Protein AF-A0A9D4NB52-F1 (afdb_monomer_lite)

InterPro domains:
  IPR001315 CARD domain [PF00619] (63-145)
  IPR011029 Death-like domain superfamily [G3DSA:1.10.533.10] (58-151)
  IPR011029 Death-like domain superfamily [SSF47986] (59-155)

pLDDT: mean 73.91, std 22.2, range [33.94, 92.69]

Organism: Dreissena polymorpha (NCBI:txid45954)

Sequence (186 aa):
MMSSVEDLDGLPEETRVETRVETRVETREETREETREETSERPTEEATDVSTEDKLTDEVCRRALTRAHQKVIADMKPEVVLDGFKVAGFLSDEDHYDLKELLTDAIQNRILVSKVSQSDKTVYLEFKKCLKDSQQDDLVKDLEEKERELIVEIEEYRQIEMEHQCLMDEEMRRARELGNLLPGYP

Radius of gyration: 30.1 Å; chains: 1; bounding box: 86×47×97 Å

Foldseek 3Di:
DDDDDDDDDDDDPPPPPDPPPPPPPPPPPVVPPVVPPPPPPDPPPDDPPPPLLVLDFLVLLLVLLVVCVVVQLVPPDLPQLLVLCVVVVNDDPVRSVVLVPDPDSSVSSNVLSVSLSVDGSVSSVSSLVSCVVVVVVVSNVSSVVSSVVVSVVVVVVVVVVVVVVVVVVVVVVVVVVVVVVDPDDD

Structure (mmCIF, N/CA/C/O backbone):
data_AF-A0A9D4NB52-F1
#
_entry.id   AF-A0A9D4NB52-F1
#
loop_
_atom_site.group_PDB
_atom_site.id
_atom_site.type_symbol
_atom_site.label_atom_id
_atom_site.label_alt_id
_atom_site.label_comp_id
_atom_site.label_asym_id
_atom_site.label_entity_id
_atom_site.label_seq_id
_atom_site.pdbx_PDB_ins_code
_atom_site.Cartn_x
_atom_site.Cartn_y
_atom_site.Cartn_z
_atom_site.occupancy
_atom_site.B_iso_or_equiv
_atom_site.auth_seq_id
_atom_site.auth_comp_id
_atom_site.auth_asym_id
_atom_site.auth_atom_id
_atom_site.pdbx_PDB_model_num
ATOM 1 N N . MET A 1 1 ? 65.973 8.946 50.428 1.00 35.19 1 MET A N 1
ATOM 2 C CA . MET A 1 1 ? 66.761 10.182 50.263 1.00 35.19 1 MET A CA 1
ATOM 3 C C . MET A 1 1 ? 66.243 10.880 49.020 1.00 35.19 1 MET A C 1
ATOM 5 O O . MET A 1 1 ? 66.312 10.229 47.991 1.00 35.19 1 MET A O 1
ATOM 9 N N . MET A 1 2 ? 65.790 12.139 49.168 1.00 34.03 2 MET A N 1
ATOM 10 C CA . MET A 1 2 ? 65.720 13.208 48.139 1.00 34.03 2 MET A CA 1
ATOM 11 C C . MET A 1 2 ? 64.730 12.956 46.976 1.00 34.03 2 MET A C 1
ATOM 13 O O . MET A 1 2 ? 64.720 11.861 46.440 1.00 34.03 2 MET A O 1
ATOM 17 N N . SER A 1 3 ? 63.887 13.842 46.440 1.00 38.28 3 SER A N 1
ATOM 18 C CA . SER A 1 3 ? 63.384 15.219 46.643 1.00 38.28 3 SER A CA 1
ATOM 19 C C . SER A 1 3 ? 62.208 15.313 45.632 1.00 38.28 3 SER A C 1
ATOM 21 O O . SER A 1 3 ? 62.341 14.773 44.540 1.00 38.28 3 SER A O 1
ATOM 23 N N . SER A 1 4 ? 60.970 15.645 46.007 1.00 38.94 4 SER A N 1
ATOM 24 C CA . SER A 1 4 ? 60.335 16.980 46.039 1.00 38.94 4 SER A CA 1
ATOM 25 C C . SER A 1 4 ? 60.218 17.721 44.689 1.00 38.94 4 SER A C 1
ATOM 27 O O . SER A 1 4 ? 61.221 17.858 43.996 1.00 38.94 4 SER A O 1
ATOM 29 N N . VAL A 1 5 ? 59.031 18.331 44.492 1.00 40.06 5 VAL A N 1
ATOM 30 C CA . VAL A 1 5 ? 58.732 19.596 43.764 1.00 40.06 5 VAL A CA 1
ATOM 31 C C . VAL A 1 5 ? 58.264 19.448 42.299 1.00 40.06 5 VAL A C 1
ATOM 33 O O . VAL A 1 5 ? 59.029 18.992 41.460 1.00 40.06 5 VAL A O 1
ATOM 36 N N . GLU A 1 6 ? 56.941 19.536 42.059 1.00 41.59 6 GLU A N 1
ATOM 37 C CA . GLU A 1 6 ? 56.149 20.698 41.535 1.00 41.59 6 GLU A CA 1
ATOM 38 C C . GLU A 1 6 ? 56.317 20.861 40.008 1.00 41.59 6 GLU A C 1
ATOM 40 O O . GLU A 1 6 ? 57.429 20.975 39.510 1.00 41.59 6 GLU A O 1
ATOM 45 N N . ASP A 1 7 ? 55.274 20.554 39.231 1.00 40.62 7 ASP A N 1
ATOM 46 C CA . ASP A 1 7 ? 54.267 21.481 38.664 1.00 40.62 7 ASP A CA 1
ATOM 47 C C . ASP A 1 7 ? 54.747 22.221 37.404 1.00 40.62 7 ASP A C 1
ATOM 49 O O . ASP A 1 7 ? 55.904 22.616 37.308 1.00 40.62 7 ASP A O 1
ATOM 53 N N . LEU A 1 8 ? 53.786 22.461 36.496 1.00 40.12 8 LEU A N 1
ATOM 54 C CA . LEU A 1 8 ? 53.835 23.228 35.234 1.00 40.12 8 LEU A CA 1
ATOM 55 C C . LEU A 1 8 ? 54.098 22.395 33.966 1.00 40.12 8 LEU A C 1
ATOM 57 O O . LEU A 1 8 ? 55.233 22.147 33.581 1.00 40.12 8 LEU A O 1
ATOM 61 N N . ASP A 1 9 ? 53.033 21.977 33.276 1.00 38.75 9 ASP A N 1
ATOM 62 C CA . ASP A 1 9 ? 52.424 22.819 32.231 1.00 38.75 9 ASP A CA 1
ATOM 63 C C . ASP A 1 9 ? 51.234 22.107 31.549 1.00 38.75 9 ASP A C 1
ATOM 65 O O . ASP A 1 9 ? 51.349 20.975 31.090 1.00 38.75 9 ASP A O 1
ATOM 69 N N . GLY A 1 10 ? 50.100 22.811 31.452 1.00 33.94 10 GLY A N 1
ATOM 70 C CA . GLY A 1 10 ? 49.124 22.663 30.361 1.00 33.94 10 GLY A CA 1
ATOM 71 C C . GLY A 1 10 ? 48.150 21.472 30.364 1.00 33.94 10 GLY A C 1
ATOM 72 O O . GLY A 1 10 ? 48.396 20.443 29.746 1.00 33.94 10 GLY A O 1
ATOM 73 N N . LEU A 1 11 ? 46.943 21.675 30.901 1.00 38.34 11 LEU A N 1
ATOM 74 C CA . LEU A 1 11 ? 45.716 21.131 30.280 1.00 38.34 11 LEU A CA 1
ATOM 75 C C . LEU A 1 11 ? 45.479 21.855 28.927 1.00 38.34 11 LEU A C 1
ATOM 77 O O . LEU A 1 11 ? 45.940 22.996 28.827 1.00 38.34 11 LEU A O 1
ATOM 81 N N . PRO A 1 12 ? 44.674 21.367 27.950 1.00 44.25 12 PRO A N 1
ATOM 82 C CA . PRO A 1 12 ? 44.081 20.039 27.717 1.00 44.25 12 PRO A CA 1
ATOM 83 C C . PRO A 1 12 ? 44.297 19.534 26.256 1.00 44.25 12 PRO A C 1
ATOM 85 O O . PRO A 1 12 ? 43.948 20.227 25.307 1.00 44.25 12 PRO A O 1
ATOM 88 N N . GLU A 1 13 ? 44.769 18.305 26.012 1.00 42.69 13 GLU A N 1
ATOM 89 C CA . GLU A 1 13 ? 44.734 17.715 24.648 1.00 42.69 13 GLU A CA 1
ATOM 90 C C . GLU A 1 13 ? 43.499 16.816 24.445 1.00 42.69 13 GLU A C 1
ATOM 92 O O . GLU A 1 13 ? 43.584 15.638 24.094 1.00 42.69 13 GLU A O 1
ATOM 97 N N . GLU A 1 14 ? 42.313 17.401 24.632 1.00 46.62 14 GLU A N 1
ATOM 98 C CA . GLU A 1 14 ? 41.104 16.981 23.913 1.00 46.62 14 GLU A CA 1
ATOM 99 C C . GLU A 1 14 ? 41.205 17.462 22.457 1.00 46.62 14 GLU A C 1
ATOM 101 O O . GLU A 1 14 ? 40.551 18.416 22.076 1.00 46.62 14 GLU A O 1
ATOM 106 N N . THR A 1 15 ? 42.068 16.868 21.633 1.00 44.53 15 THR A N 1
ATOM 107 C CA . THR A 1 15 ? 42.106 17.149 20.173 1.00 44.53 15 THR A CA 1
ATOM 108 C C . THR A 1 15 ? 42.783 16.018 19.391 1.00 44.53 15 THR A C 1
ATOM 110 O O . THR A 1 15 ? 43.373 16.208 18.331 1.00 44.53 15 THR A O 1
ATOM 113 N N . ARG A 1 16 ? 42.700 14.774 19.883 1.00 43.97 16 ARG A N 1
ATOM 114 C CA . ARG A 1 16 ? 43.273 13.604 19.185 1.00 43.97 16 ARG A CA 1
ATOM 115 C C . ARG A 1 16 ? 42.265 12.782 18.382 1.00 43.97 16 ARG A C 1
ATOM 117 O O . ARG A 1 16 ? 42.548 11.638 18.030 1.00 43.97 16 ARG A O 1
ATOM 124 N N . VAL A 1 17 ? 41.115 13.375 18.060 1.00 43.50 17 VAL A N 1
ATOM 125 C CA . VAL A 1 17 ? 40.082 12.788 17.189 1.00 43.50 17 VAL A CA 1
ATOM 126 C C . VAL A 1 17 ? 39.588 13.808 16.152 1.00 43.50 17 VAL A C 1
ATOM 128 O O . VAL A 1 17 ? 38.434 13.770 15.769 1.00 43.50 17 VAL A O 1
ATOM 131 N N . GLU A 1 18 ? 40.425 14.733 15.675 1.00 40.44 18 GLU A N 1
ATOM 132 C CA . GLU A 1 18 ? 39.976 15.691 14.637 1.00 40.44 18 GLU A CA 1
ATOM 133 C C . GLU A 1 18 ? 40.816 15.702 13.355 1.00 40.44 18 GLU A C 1
ATOM 135 O O . GLU A 1 18 ? 40.359 16.184 12.333 1.00 40.44 18 GLU A O 1
ATOM 140 N N . THR A 1 19 ? 41.973 15.040 13.297 1.00 40.41 19 THR A N 1
ATOM 141 C CA . THR A 1 19 ? 42.860 15.132 12.114 1.00 40.41 19 THR A CA 1
ATOM 142 C C . THR A 1 19 ? 42.888 13.894 11.215 1.00 40.41 19 THR A C 1
ATOM 144 O O . THR A 1 19 ? 43.788 13.738 10.390 1.00 40.41 19 THR A O 1
ATOM 147 N N . ARG A 1 20 ? 41.905 12.987 11.327 1.00 40.66 20 ARG A N 1
ATOM 148 C CA . ARG A 1 20 ? 41.811 11.805 10.437 1.00 40.66 20 ARG A CA 1
ATOM 149 C C . ARG A 1 20 ? 40.483 11.645 9.699 1.00 40.66 20 ARG A C 1
ATOM 151 O O . ARG A 1 20 ? 40.319 10.663 8.978 1.00 40.66 20 ARG A O 1
ATOM 158 N N . VAL A 1 21 ? 39.566 12.599 9.850 1.00 44.03 21 VAL A N 1
ATOM 159 C CA . VAL A 1 21 ? 38.261 12.586 9.168 1.00 44.03 21 VAL A CA 1
ATOM 160 C C . VAL A 1 21 ? 38.181 13.637 8.051 1.00 44.03 21 VAL A C 1
ATOM 162 O O . VAL A 1 21 ? 37.388 13.473 7.133 1.00 44.03 21 VAL A O 1
ATOM 165 N N . GLU A 1 22 ? 39.064 14.638 8.029 1.00 39.62 22 GLU A N 1
ATOM 166 C CA . GLU A 1 22 ? 38.916 15.777 7.107 1.00 39.62 22 GLU A CA 1
ATOM 167 C C . GLU A 1 22 ? 39.441 15.555 5.679 1.00 39.62 22 GLU A C 1
ATOM 169 O O . GLU A 1 22 ? 39.049 16.268 4.771 1.00 39.62 22 GLU A O 1
ATOM 174 N N . THR A 1 23 ? 40.244 14.525 5.394 1.00 40.56 23 THR A N 1
ATOM 175 C CA . THR A 1 23 ? 40.815 14.334 4.036 1.00 40.56 23 THR A CA 1
ATOM 176 C C . THR A 1 23 ? 40.098 13.300 3.166 1.00 40.56 23 THR A C 1
ATOM 178 O O . THR A 1 23 ? 40.585 12.952 2.092 1.00 40.56 23 THR A O 1
ATOM 181 N N . ARG A 1 24 ? 38.935 12.785 3.591 1.00 41.59 24 ARG A N 1
ATOM 182 C CA . ARG A 1 24 ? 38.167 11.794 2.805 1.00 41.59 24 ARG A CA 1
ATOM 183 C C . ARG A 1 24 ? 36.758 12.237 2.414 1.00 41.59 24 ARG A C 1
ATOM 185 O O . ARG A 1 24 ? 36.048 11.455 1.785 1.00 41.59 24 ARG A O 1
ATOM 192 N N . VAL A 1 25 ? 36.375 13.463 2.762 1.00 45.56 25 VAL A N 1
ATOM 193 C CA . VAL A 1 25 ? 35.061 14.035 2.428 1.00 45.56 25 VAL A CA 1
ATOM 194 C C . VAL A 1 25 ? 35.156 15.005 1.240 1.00 45.56 25 VAL A C 1
ATOM 196 O O . VAL A 1 25 ? 34.269 15.008 0.398 1.00 45.56 25 VAL A O 1
ATOM 199 N N . GLU A 1 26 ? 36.285 15.690 1.046 1.00 40.75 26 GLU A N 1
ATOM 200 C CA . GLU A 1 26 ? 36.391 16.784 0.059 1.00 40.75 26 GLU A CA 1
ATOM 201 C C . GLU A 1 26 ? 36.621 16.376 -1.411 1.00 40.75 26 GLU A C 1
ATOM 203 O O . GLU A 1 26 ? 36.780 17.233 -2.266 1.00 40.75 26 GLU A O 1
ATOM 208 N N . THR A 1 27 ? 36.627 15.089 -1.768 1.00 39.00 27 THR A N 1
ATOM 209 C CA . THR A 1 27 ? 36.790 14.663 -3.186 1.00 39.00 27 THR A CA 1
ATOM 210 C C . THR A 1 27 ? 35.620 13.856 -3.738 1.00 39.00 27 THR A C 1
ATOM 212 O O . THR A 1 27 ? 35.704 13.324 -4.844 1.00 39.00 27 THR A O 1
ATOM 215 N N . ARG A 1 28 ? 34.507 13.761 -2.999 1.00 41.84 28 ARG A N 1
ATOM 216 C CA . ARG A 1 28 ? 33.293 13.070 -3.473 1.00 41.84 28 ARG A CA 1
ATOM 217 C C . ARG A 1 28 ? 32.040 13.947 -3.517 1.00 41.84 28 ARG A C 1
ATOM 219 O O . ARG A 1 28 ? 30.984 13.434 -3.880 1.00 41.84 28 ARG A O 1
ATOM 226 N N . GLU A 1 29 ? 32.152 15.233 -3.192 1.00 42.88 29 GLU A N 1
ATOM 227 C CA . GLU A 1 29 ? 31.058 16.200 -3.364 1.00 42.88 29 GLU A CA 1
ATOM 228 C C . GLU A 1 29 ? 31.142 16.954 -4.703 1.00 42.88 29 GLU A C 1
ATOM 230 O O . GLU A 1 29 ? 30.114 17.136 -5.347 1.00 42.88 29 GLU A O 1
ATOM 235 N N . GLU A 1 30 ? 32.336 17.236 -5.237 1.00 38.81 30 GLU A N 1
ATOM 236 C CA . GLU A 1 30 ? 32.469 18.043 -6.469 1.00 38.81 30 GLU A CA 1
ATOM 237 C C . GLU A 1 30 ? 32.079 17.333 -7.782 1.00 38.81 30 GLU A C 1
ATOM 239 O O . GLU A 1 30 ? 32.032 17.961 -8.831 1.00 38.81 30 GLU A O 1
ATOM 244 N N . THR A 1 31 ? 31.751 16.036 -7.772 1.00 40.72 31 THR A N 1
ATOM 245 C CA . THR A 1 31 ? 31.271 15.322 -8.983 1.00 40.72 31 THR A CA 1
ATOM 246 C C . THR A 1 31 ? 29.782 14.992 -8.964 1.00 40.72 31 THR A C 1
ATOM 248 O O . THR A 1 31 ? 29.301 14.316 -9.873 1.00 40.72 31 THR A O 1
ATOM 251 N N . ARG A 1 32 ? 29.030 15.446 -7.951 1.00 43.19 32 ARG A N 1
ATOM 252 C CA . ARG A 1 32 ? 27.580 15.192 -7.863 1.00 43.19 32 ARG A CA 1
ATOM 253 C C . ARG A 1 32 ? 26.710 16.446 -7.981 1.00 43.19 32 ARG A C 1
ATOM 255 O O . ARG A 1 32 ? 25.497 16.302 -8.111 1.00 43.19 32 ARG A O 1
ATOM 262 N N . GLU A 1 33 ? 27.298 17.642 -7.991 1.00 41.75 33 GLU A N 1
ATOM 263 C CA . GLU A 1 33 ? 26.550 18.890 -8.209 1.00 41.75 33 GLU A CA 1
ATOM 264 C C . GLU A 1 33 ? 26.474 19.312 -9.688 1.00 41.75 33 GLU A C 1
ATOM 266 O O . GLU A 1 33 ? 25.419 19.770 -10.120 1.00 41.75 33 GLU A O 1
ATOM 271 N N . GLU A 1 34 ? 27.476 19.026 -10.528 1.00 37.59 34 GLU A N 1
ATOM 272 C CA . GLU A 1 34 ? 27.489 19.472 -11.941 1.00 37.59 34 GLU A CA 1
ATOM 273 C C . GLU A 1 34 ? 26.644 18.633 -12.927 1.00 37.59 34 GLU A C 1
ATOM 275 O O . GLU A 1 34 ? 26.748 18.786 -14.140 1.00 37.59 34 GLU A O 1
ATOM 280 N N . THR A 1 35 ? 25.766 17.749 -12.450 1.00 40.03 35 THR A N 1
ATOM 281 C CA . THR A 1 35 ? 24.733 17.111 -13.306 1.00 40.03 35 THR A CA 1
ATOM 282 C C . THR A 1 35 ? 23.309 17.376 -12.833 1.00 40.03 35 THR A C 1
ATOM 284 O O . THR A 1 35 ? 22.365 16.818 -13.388 1.00 40.03 35 THR A O 1
ATOM 287 N N . ARG A 1 36 ? 23.126 18.244 -11.827 1.00 42.25 36 ARG A N 1
ATOM 288 C CA . ARG A 1 36 ? 21.802 18.564 -11.273 1.00 42.25 36 ARG A CA 1
ATOM 289 C C . ARG A 1 36 ? 21.259 19.936 -11.693 1.00 42.25 36 ARG A C 1
ATOM 291 O O . ARG A 1 36 ? 20.122 20.250 -11.352 1.00 42.25 36 ARG A O 1
ATOM 298 N N . GLU A 1 37 ? 22.013 20.726 -12.459 1.00 40.62 37 GLU A N 1
ATOM 299 C CA . GLU A 1 37 ? 21.594 22.083 -12.856 1.00 40.62 37 GLU A CA 1
ATOM 300 C C . GLU A 1 37 ? 20.969 22.219 -14.260 1.00 40.62 37 GLU A C 1
ATOM 302 O O . GLU A 1 37 ? 20.352 23.244 -14.530 1.00 40.62 37 GLU A O 1
ATOM 307 N N . GLU A 1 38 ? 20.972 21.193 -15.121 1.00 38.97 38 GLU A N 1
ATOM 308 C CA . GLU A 1 38 ? 20.278 21.245 -16.426 1.00 38.97 38 GLU A CA 1
ATOM 309 C C . GLU A 1 38 ? 19.201 20.164 -16.562 1.00 38.97 38 GLU A C 1
ATOM 311 O O . GLU A 1 38 ? 19.320 19.201 -17.309 1.00 38.97 38 GLU A O 1
ATOM 316 N N . THR A 1 39 ? 18.132 20.309 -15.784 1.00 37.09 39 THR A N 1
ATOM 317 C CA . THR A 1 39 ? 16.739 19.964 -16.162 1.00 37.09 39 THR A CA 1
ATOM 318 C C . THR A 1 39 ? 15.787 20.520 -15.098 1.00 37.09 39 THR A C 1
ATOM 320 O O . THR A 1 39 ? 14.841 19.888 -14.643 1.00 37.09 39 THR A O 1
ATOM 323 N N . SER A 1 40 ? 16.047 21.761 -14.679 1.00 38.72 40 SER A N 1
ATOM 324 C CA . SER A 1 40 ? 15.074 22.583 -13.963 1.00 38.72 40 SER A CA 1
ATOM 325 C C . SER A 1 40 ? 14.211 23.325 -14.985 1.00 38.72 40 SER A C 1
ATOM 327 O O . SER A 1 40 ? 14.223 24.548 -15.077 1.00 38.72 40 SER A O 1
ATOM 329 N N . GLU A 1 41 ? 13.457 22.571 -15.781 1.00 37.19 41 GLU A N 1
ATOM 330 C CA . GLU A 1 41 ? 12.224 23.080 -16.370 1.00 37.19 41 GLU A CA 1
ATOM 331 C C . GLU A 1 41 ? 11.083 22.408 -15.617 1.00 37.19 41 GLU A C 1
ATOM 333 O O . GLU A 1 41 ? 10.674 21.283 -15.892 1.00 37.19 41 GLU A O 1
ATOM 338 N N . ARG A 1 42 ? 10.615 23.112 -14.584 1.00 36.47 42 ARG A N 1
ATOM 339 C CA . ARG A 1 42 ? 9.330 22.845 -13.941 1.00 36.47 42 ARG A CA 1
ATOM 340 C C . ARG A 1 42 ? 8.259 22.687 -15.029 1.00 36.47 42 ARG A C 1
ATOM 342 O O . ARG A 1 42 ? 8.029 23.659 -15.751 1.00 36.47 42 ARG A O 1
ATOM 349 N N . PRO A 1 43 ? 7.503 21.580 -15.085 1.00 37.59 43 PRO A N 1
ATOM 350 C CA . PRO A 1 43 ? 6.129 21.707 -15.506 1.00 37.59 43 PRO A CA 1
ATOM 351 C C . PRO A 1 43 ? 5.417 22.446 -14.374 1.00 37.59 43 PRO A C 1
ATOM 353 O O . PRO A 1 43 ? 5.326 21.978 -13.239 1.00 37.59 43 PRO A O 1
ATOM 356 N N . THR A 1 44 ? 5.016 23.671 -14.690 1.00 34.50 44 THR A N 1
ATOM 357 C CA . THR A 1 44 ? 4.041 24.466 -13.957 1.00 34.50 44 THR A CA 1
ATOM 358 C C . THR A 1 44 ? 2.916 23.575 -13.439 1.00 34.50 44 THR A C 1
ATOM 360 O O . THR A 1 44 ? 2.440 22.692 -14.150 1.00 34.50 44 THR A O 1
ATOM 363 N N . GLU A 1 45 ? 2.501 23.841 -12.203 1.00 43.62 45 GLU A N 1
ATOM 364 C CA . GLU A 1 45 ? 1.239 23.405 -11.617 1.00 43.62 45 GLU A CA 1
ATOM 365 C C . GLU A 1 45 ? 0.074 23.723 -12.571 1.00 43.62 45 GLU A C 1
ATOM 367 O O . GLU A 1 45 ? -0.566 24.767 -12.484 1.00 43.62 45 GLU A O 1
ATOM 372 N N . GLU A 1 46 ? -0.217 22.816 -13.494 1.00 34.84 46 GLU A N 1
ATOM 373 C CA . GLU A 1 46 ? -1.559 22.625 -14.012 1.00 34.84 46 GLU A CA 1
ATOM 374 C C . GLU A 1 46 ? -2.071 21.332 -13.398 1.00 34.84 46 GLU A C 1
ATOM 376 O O . GLU A 1 46 ? -1.612 20.229 -13.691 1.00 34.84 46 GLU A O 1
ATOM 381 N N . ALA A 1 47 ? -3.005 21.512 -12.472 1.00 39.88 47 ALA A N 1
ATOM 382 C CA . ALA A 1 47 ? -3.818 20.471 -11.892 1.00 39.88 47 ALA A CA 1
ATOM 383 C C . ALA A 1 47 ? -4.538 19.687 -12.999 1.00 39.88 47 ALA A C 1
ATOM 385 O O . ALA A 1 47 ? -5.674 19.978 -13.362 1.00 39.88 47 ALA A O 1
ATOM 386 N N . THR A 1 48 ? -3.898 18.640 -13.498 1.00 34.53 48 THR A N 1
ATOM 387 C CA . THR A 1 48 ? -4.610 17.403 -13.773 1.00 34.53 48 THR A CA 1
ATOM 388 C C . THR A 1 48 ? -4.381 16.519 -12.567 1.00 34.53 48 THR A C 1
ATOM 390 O O . THR A 1 48 ? -3.352 15.856 -12.449 1.00 34.53 48 THR A O 1
ATOM 393 N N . ASP A 1 49 ? -5.351 16.566 -11.661 1.00 41.84 49 ASP A N 1
ATOM 394 C CA . ASP A 1 49 ? -5.661 15.536 -10.677 1.00 41.84 49 ASP A CA 1
ATOM 395 C C . ASP A 1 49 ? -5.963 14.230 -11.440 1.00 41.84 49 ASP A C 1
ATOM 397 O O . ASP A 1 49 ? -7.101 13.783 -11.566 1.00 41.84 49 ASP A O 1
ATOM 401 N N . VAL A 1 50 ? -4.940 13.675 -12.099 1.00 42.81 50 VAL A N 1
ATOM 402 C CA . VAL A 1 50 ? -4.957 12.298 -12.572 1.00 42.81 50 VAL A CA 1
ATOM 403 C C . VAL A 1 50 ? -4.818 11.516 -11.289 1.00 42.81 50 VAL A C 1
ATOM 405 O O . VAL A 1 50 ? -3.704 11.375 -10.782 1.00 42.81 50 VAL A O 1
ATOM 408 N N . SER A 1 51 ? -5.969 11.147 -10.725 1.00 54.41 51 SER A N 1
ATOM 409 C CA . SER A 1 51 ? -6.090 10.454 -9.452 1.00 54.41 51 SER A CA 1
ATOM 410 C C . SER A 1 51 ? -4.924 9.485 -9.304 1.00 54.41 51 SER A C 1
ATOM 412 O O . SER A 1 51 ? -4.766 8.562 -10.106 1.00 54.41 51 SER A O 1
ATOM 414 N N . THR A 1 52 ? -4.054 9.699 -8.312 1.00 60.28 52 THR A N 1
ATOM 415 C CA . THR A 1 52 ? -2.953 8.765 -8.036 1.00 60.28 52 THR A CA 1
ATOM 416 C C . THR A 1 52 ? -3.491 7.350 -7.831 1.00 60.28 52 THR A C 1
ATOM 418 O O . THR A 1 52 ? -2.782 6.380 -8.094 1.00 60.28 52 THR A O 1
ATOM 421 N N . GLU A 1 53 ? -4.770 7.228 -7.455 1.00 61.81 53 GLU A N 1
ATOM 422 C CA . GLU A 1 53 ? -5.495 5.968 -7.370 1.00 61.81 53 GLU A CA 1
ATOM 423 C C . GLU A 1 53 ? -5.612 5.241 -8.713 1.00 61.81 53 GLU A C 1
ATOM 425 O O . GLU A 1 53 ? -5.581 4.014 -8.720 1.00 61.81 53 GLU A O 1
ATOM 430 N N . ASP A 1 54 ? -5.662 5.932 -9.853 1.00 72.00 54 ASP A N 1
ATOM 431 C CA . ASP A 1 54 ? -5.715 5.299 -11.178 1.00 72.00 54 ASP A CA 1
ATOM 432 C C . ASP A 1 54 ? -4.380 4.638 -11.551 1.00 72.00 54 ASP A C 1
ATOM 434 O O . ASP A 1 54 ? -4.360 3.601 -12.217 1.00 72.00 54 ASP A O 1
ATOM 438 N N . LYS A 1 55 ? -3.259 5.178 -11.055 1.00 78.06 55 LYS A N 1
ATOM 439 C CA . LYS A 1 55 ? -1.917 4.599 -11.234 1.00 78.06 55 LYS A CA 1
ATOM 440 C C . LYS A 1 55 ? -1.582 3.499 -10.223 1.00 78.06 55 LYS A C 1
ATOM 442 O O . LYS A 1 55 ? -0.587 2.791 -10.398 1.00 78.06 55 LYS A O 1
ATOM 447 N N . LEU A 1 56 ? -2.391 3.324 -9.175 1.00 82.25 56 LEU A N 1
ATOM 448 C CA . LEU A 1 56 ? -2.178 2.254 -8.203 1.00 82.25 56 LEU A CA 1
ATOM 449 C C . LEU A 1 56 ? -2.378 0.890 -8.866 1.00 82.25 56 LEU A C 1
ATOM 451 O O . LEU A 1 56 ? -3.459 0.569 -9.367 1.00 82.25 56 LEU A O 1
ATOM 455 N N . THR A 1 57 ? -1.332 0.075 -8.809 1.00 87.75 57 THR A N 1
ATOM 456 C CA . THR A 1 57 ? -1.374 -1.356 -9.121 1.00 87.75 57 THR A CA 1
ATOM 457 C C . THR A 1 57 ? -1.341 -2.155 -7.821 1.00 87.75 57 THR A C 1
ATOM 459 O O . THR A 1 57 ? -0.882 -1.639 -6.800 1.00 87.75 57 THR A O 1
ATOM 462 N N . ASP A 1 58 ? -1.757 -3.424 -7.854 1.00 88.06 58 ASP A N 1
ATOM 463 C CA . ASP A 1 58 ? -1.662 -4.312 -6.683 1.00 88.06 58 ASP A CA 1
ATOM 464 C C . ASP A 1 58 ? -0.228 -4.355 -6.126 1.00 88.06 58 ASP A C 1
ATOM 466 O O . ASP A 1 58 ? -0.015 -4.384 -4.917 1.00 88.06 58 ASP A O 1
ATOM 47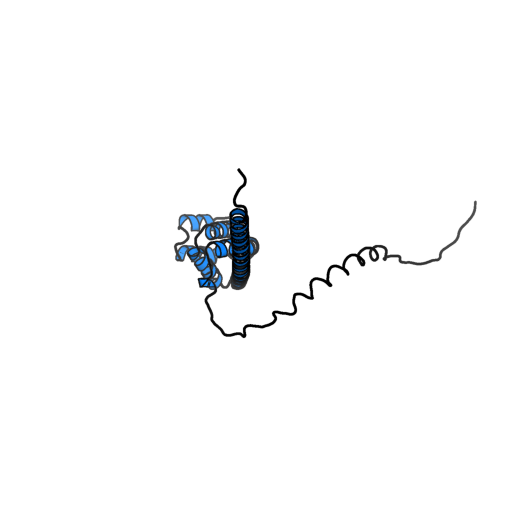0 N N . GLU A 1 59 ? 0.784 -4.285 -6.997 1.00 88.50 59 GLU A N 1
ATOM 471 C CA . GLU A 1 59 ? 2.186 -4.250 -6.578 1.00 88.50 59 GLU A CA 1
ATOM 472 C C . GLU A 1 59 ? 2.542 -2.978 -5.801 1.00 88.50 59 GLU A C 1
ATOM 474 O O . GLU A 1 59 ? 3.213 -3.065 -4.771 1.00 88.50 59 GLU A O 1
ATOM 479 N N . VAL A 1 60 ? 2.062 -1.812 -6.246 1.00 91.25 60 VAL A N 1
ATOM 480 C CA . VAL A 1 60 ? 2.265 -0.545 -5.526 1.00 91.25 60 VAL A CA 1
ATOM 481 C C . VAL A 1 60 ? 1.589 -0.607 -4.161 1.00 91.25 60 VAL A C 1
ATOM 483 O O . VAL A 1 60 ? 2.240 -0.316 -3.163 1.00 91.25 60 VAL A O 1
ATOM 486 N N . CYS A 1 61 ? 0.331 -1.054 -4.093 1.00 90.62 61 CYS A N 1
ATOM 487 C CA . CYS A 1 61 ? -0.414 -1.183 -2.838 1.00 90.62 61 CYS A CA 1
ATO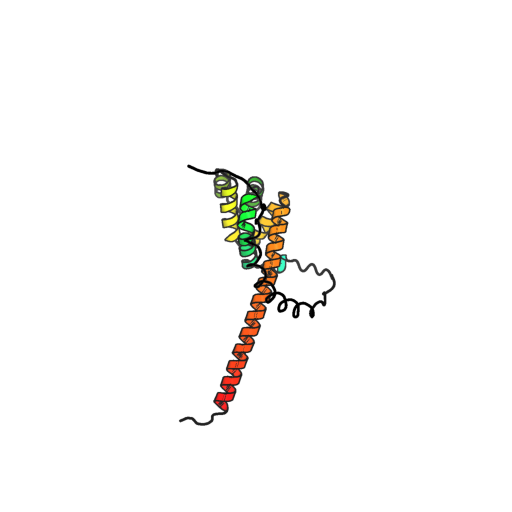M 488 C C . CYS A 1 61 ? 0.309 -2.095 -1.834 1.00 90.62 61 CYS A C 1
ATOM 490 O O . CYS A 1 61 ? 0.524 -1.721 -0.679 1.00 90.62 61 CYS A O 1
ATOM 492 N N . ARG A 1 62 ? 0.766 -3.272 -2.281 1.00 89.88 62 ARG A N 1
ATOM 493 C CA . ARG A 1 62 ? 1.497 -4.220 -1.425 1.00 89.88 62 ARG A CA 1
ATOM 494 C C . ARG A 1 62 ? 2.830 -3.661 -0.941 1.00 89.88 62 ARG A C 1
ATOM 496 O O . ARG A 1 62 ? 3.165 -3.798 0.240 1.00 89.88 62 ARG A O 1
ATOM 503 N N . ARG A 1 63 ? 3.599 -3.019 -1.825 1.00 91.31 63 ARG A N 1
ATOM 504 C CA . ARG A 1 63 ? 4.890 -2.420 -1.459 1.00 91.31 63 ARG A CA 1
ATOM 505 C C . ARG A 1 63 ? 4.725 -1.206 -0.553 1.00 91.31 63 ARG A C 1
ATOM 507 O O . ARG A 1 63 ? 5.511 -1.071 0.382 1.00 91.31 63 ARG A O 1
ATOM 514 N N . ALA A 1 64 ? 3.713 -0.370 -0.777 1.00 92.00 64 ALA A N 1
ATOM 515 C CA . ALA A 1 64 ? 3.424 0.790 0.062 1.00 92.00 64 ALA A CA 1
ATOM 516 C C . ALA A 1 64 ? 3.107 0.338 1.490 1.00 92.00 64 ALA A C 1
ATOM 518 O O . ALA A 1 64 ? 3.756 0.783 2.436 1.00 92.00 64 ALA A O 1
ATOM 519 N N . LEU A 1 65 ? 2.221 -0.654 1.635 1.00 91.19 65 LEU A N 1
ATOM 520 C CA . LEU A 1 65 ? 1.896 -1.243 2.934 1.00 91.19 65 LEU A CA 1
ATOM 521 C C . LEU A 1 65 ? 3.119 -1.903 3.592 1.00 91.19 65 LEU A C 1
ATOM 523 O O . LEU A 1 65 ? 3.288 -1.827 4.804 1.00 91.19 65 LEU A O 1
ATOM 527 N N . THR A 1 66 ? 4.005 -2.520 2.803 1.00 90.88 66 THR A N 1
ATOM 528 C CA . THR A 1 66 ? 5.257 -3.111 3.309 1.00 90.88 66 THR A CA 1
ATOM 529 C C . THR A 1 66 ? 6.228 -2.044 3.818 1.00 90.88 66 THR A C 1
ATOM 531 O O . THR A 1 66 ? 6.848 -2.235 4.863 1.00 90.88 66 THR A O 1
ATOM 534 N N . ARG A 1 67 ? 6.347 -0.906 3.121 1.00 90.31 67 ARG A N 1
ATOM 535 C CA . ARG A 1 67 ? 7.192 0.226 3.539 1.00 90.31 67 ARG A CA 1
ATOM 536 C C . ARG A 1 67 ? 6.640 0.918 4.785 1.00 90.31 67 ARG A C 1
ATOM 538 O O . ARG A 1 67 ? 7.412 1.241 5.681 1.00 90.31 67 ARG A O 1
ATOM 545 N N . ALA A 1 68 ? 5.322 1.076 4.871 1.00 90.19 68 ALA A N 1
ATOM 546 C CA . ALA A 1 68 ? 4.647 1.684 6.016 1.00 90.19 68 ALA A CA 1
ATOM 547 C C . ALA A 1 68 ? 4.399 0.701 7.180 1.00 90.19 68 ALA A C 1
ATOM 549 O O . ALA A 1 68 ? 3.945 1.109 8.248 1.00 90.19 68 ALA A O 1
ATOM 550 N N . HIS A 1 69 ? 4.714 -0.589 7.010 1.00 88.62 69 HIS A N 1
ATOM 551 C CA . HIS A 1 69 ? 4.337 -1.683 7.913 1.00 88.62 69 HIS A CA 1
ATOM 552 C C . HIS A 1 69 ? 4.643 -1.387 9.385 1.00 88.62 69 HIS A C 1
ATOM 554 O O . HIS A 1 69 ? 3.788 -1.581 10.245 1.00 88.62 69 HIS A O 1
ATOM 560 N N . GLN A 1 70 ? 5.855 -0.921 9.697 1.00 88.69 70 GLN A N 1
ATOM 561 C CA . GLN A 1 70 ? 6.259 -0.666 11.084 1.00 88.69 70 GLN A CA 1
ATOM 562 C C . GLN A 1 70 ? 5.444 0.460 11.725 1.00 88.69 70 GLN A C 1
ATOM 564 O O . GLN A 1 70 ? 5.014 0.323 12.868 1.00 88.69 70 GLN A O 1
ATOM 569 N N . LYS A 1 71 ? 5.204 1.538 10.975 1.00 90.38 71 LYS A N 1
ATOM 570 C CA . LYS A 1 71 ? 4.449 2.703 11.439 1.00 90.38 71 LYS A CA 1
ATOM 571 C C . LYS A 1 71 ? 2.969 2.370 11.605 1.00 90.38 71 LYS A C 1
ATOM 573 O O . LYS A 1 71 ? 2.391 2.650 12.647 1.00 90.38 71 LYS A O 1
ATOM 578 N N . VAL A 1 72 ? 2.388 1.661 10.636 1.00 89.50 72 VAL A N 1
ATOM 579 C CA . VAL A 1 72 ? 1.003 1.176 10.723 1.00 89.50 72 VAL A CA 1
ATOM 580 C C . VAL A 1 72 ? 0.831 0.229 11.914 1.00 89.50 72 VAL A C 1
ATOM 582 O O . VAL A 1 72 ? -0.140 0.356 12.645 1.00 89.50 72 VAL A O 1
ATOM 585 N N . ILE A 1 73 ? 1.770 -0.684 12.181 1.00 89.94 73 ILE A N 1
ATOM 586 C CA . ILE A 1 73 ? 1.673 -1.552 13.368 1.00 89.94 73 ILE A CA 1
ATOM 587 C C . ILE A 1 73 ? 1.725 -0.762 14.675 1.00 89.94 73 ILE A C 1
ATOM 589 O O . ILE A 1 73 ? 1.006 -1.121 15.609 1.00 89.94 73 ILE A O 1
ATOM 593 N N . ALA A 1 74 ? 2.580 0.256 14.753 1.00 88.88 74 ALA A N 1
ATOM 594 C CA . ALA A 1 74 ? 2.803 1.016 15.976 1.00 88.88 74 ALA A CA 1
ATOM 595 C C . ALA A 1 74 ? 1.649 1.974 16.301 1.00 88.88 74 ALA A C 1
ATOM 597 O O . ALA A 1 74 ? 1.231 2.044 17.455 1.00 88.88 74 ALA A O 1
ATOM 598 N N . ASP A 1 75 ? 1.132 2.673 15.290 1.00 89.94 75 ASP A N 1
ATOM 599 C CA . ASP A 1 75 ? 0.266 3.835 15.502 1.00 89.94 75 ASP A CA 1
ATOM 600 C C . ASP A 1 75 ? -1.206 3.568 15.150 1.00 89.94 75 ASP A C 1
ATOM 602 O O . ASP A 1 75 ? -2.080 4.353 15.526 1.00 89.94 75 ASP A O 1
ATOM 606 N N . MET A 1 76 ? -1.507 2.475 14.433 1.00 91.25 76 MET A N 1
ATOM 607 C CA . MET A 1 76 ? -2.880 2.179 14.031 1.00 91.25 76 MET A CA 1
ATOM 608 C C . MET A 1 76 ? -3.734 1.770 15.229 1.00 91.25 76 MET A C 1
ATOM 610 O O . MET A 1 76 ? -3.336 0.930 16.034 1.00 91.25 76 MET A O 1
ATOM 614 N N . LYS A 1 77 ? -4.952 2.312 15.296 1.00 89.62 77 LYS A N 1
ATOM 615 C CA . LYS A 1 77 ? -5.988 1.876 16.243 1.00 89.62 77 LYS A CA 1
ATOM 616 C C . LYS A 1 77 ? -6.846 0.774 15.606 1.00 89.62 77 LYS A C 1
ATOM 618 O O . LYS A 1 77 ? -7.696 1.108 14.775 1.00 89.62 77 LYS A O 1
ATOM 623 N N . PRO A 1 78 ? -6.659 -0.510 15.964 1.00 86.19 78 PRO A N 1
ATOM 624 C CA . PRO A 1 78 ? -7.310 -1.621 15.275 1.00 86.19 78 PRO A CA 1
ATOM 625 C C . PRO A 1 78 ? -8.820 -1.659 15.478 1.00 86.19 78 PRO A C 1
ATOM 627 O O . PRO A 1 78 ? -9.517 -2.013 14.540 1.00 86.19 78 PRO A O 1
ATOM 630 N N . GLU A 1 79 ? -9.352 -1.271 16.642 1.00 84.88 79 GLU A N 1
ATOM 631 C CA . GLU A 1 79 ? -10.791 -1.406 16.939 1.00 84.88 79 GLU A CA 1
ATOM 632 C C . GLU A 1 79 ? -11.686 -0.757 15.872 1.00 84.88 79 GLU A C 1
ATOM 634 O O . GLU A 1 79 ? -12.607 -1.388 15.356 1.00 84.88 79 GLU A O 1
ATOM 639 N N . VAL A 1 80 ? -11.372 0.486 15.497 1.00 84.94 80 VAL A N 1
ATOM 640 C CA . VAL A 1 80 ? -12.170 1.263 14.536 1.00 84.94 80 VAL A CA 1
ATOM 641 C C . VAL A 1 80 ? -11.990 0.732 13.112 1.00 84.94 80 VAL A C 1
ATOM 643 O O . VAL A 1 80 ? -12.936 0.695 12.327 1.00 84.94 80 VAL A O 1
ATOM 646 N N . VAL A 1 81 ? -10.784 0.258 12.788 1.00 87.25 81 VAL A N 1
ATOM 647 C CA . VAL A 1 81 ? -10.468 -0.289 11.464 1.00 87.25 81 VAL A CA 1
ATOM 648 C C . VAL A 1 81 ? -11.099 -1.672 11.284 1.00 87.25 81 VAL A C 1
ATOM 650 O O . VAL A 1 81 ? -11.682 -1.940 10.240 1.00 87.25 81 VAL A O 1
ATOM 653 N N . LEU A 1 82 ? -11.053 -2.538 12.298 1.00 88.81 82 LEU A N 1
ATOM 654 C CA . LEU A 1 82 ? -11.667 -3.869 12.279 1.00 88.81 82 LEU A CA 1
ATOM 655 C C . LEU A 1 82 ? -13.187 -3.784 12.111 1.00 88.81 82 LEU A C 1
ATOM 657 O O . LEU A 1 82 ? -13.758 -4.538 11.321 1.00 88.81 82 LEU A O 1
ATOM 661 N N . ASP A 1 83 ? -13.839 -2.852 12.809 1.00 87.50 83 ASP A N 1
ATOM 662 C CA . ASP A 1 83 ? -15.276 -2.619 12.659 1.00 87.50 83 ASP A CA 1
ATOM 663 C C . ASP A 1 83 ? -15.610 -2.097 11.246 1.00 87.50 83 ASP A C 1
ATOM 665 O O . ASP A 1 83 ? -16.560 -2.580 10.625 1.00 87.50 83 ASP A O 1
ATOM 669 N N . GLY A 1 84 ? -14.789 -1.197 10.687 1.00 86.25 84 GLY A N 1
ATOM 670 C CA . GLY A 1 84 ? -14.917 -0.737 9.298 1.00 86.25 84 GLY A CA 1
ATOM 671 C C . GLY A 1 84 ? -14.788 -1.871 8.274 1.00 86.25 84 GLY A C 1
ATOM 672 O O . GLY A 1 84 ? -15.633 -2.019 7.391 1.00 86.25 84 GLY A O 1
ATOM 673 N N . PHE A 1 85 ? -13.796 -2.746 8.446 1.00 87.19 85 PHE A N 1
ATOM 674 C CA . PHE A 1 85 ? -13.581 -3.912 7.582 1.00 87.19 85 PHE A CA 1
ATOM 675 C C . PHE A 1 85 ? -14.717 -4.925 7.639 1.00 87.19 85 PHE A C 1
ATOM 677 O O . PHE A 1 85 ? -15.072 -5.519 6.618 1.00 87.19 85 PHE A O 1
ATOM 684 N N . LYS A 1 86 ? -15.292 -5.129 8.826 1.00 88.12 86 LYS A N 1
ATOM 685 C CA . LYS A 1 86 ? -16.465 -5.982 9.002 1.00 88.12 86 LYS A CA 1
ATOM 686 C C . LYS A 1 86 ? -17.670 -5.415 8.253 1.00 88.12 86 LYS A C 1
ATOM 688 O O . LYS A 1 86 ? -18.329 -6.146 7.521 1.00 88.12 86 LYS A O 1
ATOM 693 N N . VAL A 1 87 ? -17.944 -4.117 8.404 1.00 86.94 87 VAL A N 1
ATOM 694 C CA . VAL A 1 87 ? -19.062 -3.443 7.717 1.00 86.94 87 VAL A CA 1
ATOM 695 C C . VAL A 1 87 ? -18.889 -3.483 6.199 1.00 86.94 87 VAL A C 1
ATOM 697 O O . VAL A 1 87 ? -19.863 -3.687 5.477 1.00 86.94 87 VAL A O 1
ATOM 700 N N . ALA A 1 88 ? -17.656 -3.345 5.715 1.00 84.38 88 ALA A N 1
ATOM 701 C CA . ALA A 1 88 ? -17.331 -3.444 4.299 1.00 84.38 88 ALA A CA 1
ATOM 702 C C . ALA A 1 88 ? -17.340 -4.890 3.752 1.00 84.38 88 ALA A C 1
ATOM 704 O O . ALA A 1 88 ? -17.253 -5.086 2.543 1.00 84.38 88 ALA A O 1
ATOM 705 N N . GLY A 1 89 ? -17.482 -5.905 4.615 1.00 85.38 89 GLY A N 1
ATOM 706 C CA . GLY A 1 89 ? -17.555 -7.316 4.224 1.00 85.38 89 GLY A CA 1
ATOM 707 C C . GLY A 1 89 ? -16.203 -7.966 3.914 1.00 85.38 89 GLY A C 1
ATOM 708 O O . GLY A 1 89 ? -16.172 -9.046 3.328 1.00 85.38 89 GLY A O 1
ATOM 709 N N . PHE A 1 90 ? -15.092 -7.335 4.306 1.00 84.88 90 PHE A N 1
ATOM 710 C CA . PHE A 1 90 ? -13.730 -7.840 4.083 1.00 84.88 90 PHE A CA 1
ATOM 711 C C . PHE A 1 90 ? -13.204 -8.720 5.225 1.00 84.88 90 PHE A C 1
ATOM 713 O O . PHE A 1 90 ? -12.192 -9.402 5.066 1.00 84.88 90 PHE A O 1
ATOM 720 N N . LEU A 1 91 ? -13.890 -8.729 6.369 1.00 85.69 91 LEU A N 1
ATOM 721 C CA . LEU A 1 91 ? -13.657 -9.667 7.466 1.00 85.69 91 LEU A CA 1
ATOM 722 C C . LEU A 1 91 ? -14.916 -10.495 7.709 1.00 85.69 91 LEU A C 1
ATOM 724 O O . LEU A 1 91 ? -16.019 -9.950 7.772 1.00 85.69 91 LEU A O 1
ATOM 728 N N . SER A 1 92 ? -14.742 -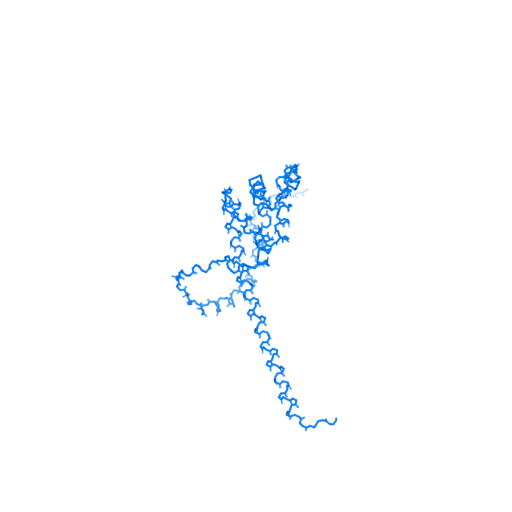11.808 7.872 1.00 87.25 92 SER A N 1
ATOM 729 C CA . SER A 1 92 ? -15.813 -12.675 8.361 1.00 87.25 92 SER A CA 1
ATOM 730 C C . SER A 1 92 ? -16.129 -12.356 9.828 1.00 87.25 92 SER A C 1
ATOM 732 O O . SER A 1 92 ? -15.302 -11.782 10.539 1.00 87.25 92 SER A O 1
ATOM 734 N N . ASP A 1 93 ? -17.324 -12.728 10.298 1.00 86.19 93 ASP A N 1
ATOM 735 C CA . ASP A 1 93 ? -17.673 -12.575 11.715 1.00 86.19 93 ASP A CA 1
ATOM 736 C C . ASP A 1 93 ? -16.663 -13.299 12.615 1.00 86.19 93 ASP A C 1
ATOM 738 O O . ASP A 1 93 ? -16.221 -12.731 13.607 1.00 86.19 93 ASP A O 1
ATOM 742 N N . GLU A 1 94 ? -16.256 -14.510 12.230 1.00 87.00 94 GLU A N 1
ATOM 743 C CA . GLU A 1 94 ? -15.274 -15.324 12.954 1.00 87.00 94 GLU A CA 1
ATOM 744 C C . GLU A 1 94 ? -13.902 -14.635 12.998 1.00 87.00 94 GLU A C 1
ATOM 746 O O . GLU A 1 94 ? -13.371 -14.408 14.080 1.00 87.00 94 GLU A O 1
ATOM 751 N N . ASP A 1 95 ? -13.393 -14.157 11.855 1.00 85.88 95 ASP A N 1
ATOM 752 C CA . ASP A 1 95 ? -12.126 -13.415 11.802 1.00 85.88 95 ASP A CA 1
ATOM 753 C C . ASP A 1 95 ? -12.155 -12.118 12.620 1.00 85.88 95 ASP A C 1
ATOM 755 O O . ASP A 1 95 ? -11.138 -11.717 13.185 1.00 85.88 95 ASP A O 1
ATOM 759 N N . HIS A 1 96 ? -13.294 -11.420 12.641 1.00 87.25 96 HIS A N 1
ATOM 760 C CA . HIS A 1 96 ? -13.460 -10.195 13.422 1.00 87.25 96 HIS A CA 1
ATOM 761 C C . HIS A 1 96 ? -13.409 -10.487 14.921 1.00 87.25 96 HIS A C 1
ATOM 763 O O . HIS A 1 96 ? -12.712 -9.774 15.645 1.00 87.25 96 HIS A O 1
ATOM 769 N N . TYR A 1 97 ? -14.088 -11.544 15.377 1.00 86.25 97 TYR A N 1
ATOM 770 C CA . TYR A 1 97 ? -14.028 -11.984 16.772 1.00 86.25 97 TYR A CA 1
ATOM 771 C C . TYR A 1 97 ? -12.620 -12.439 17.159 1.00 86.25 97 TYR A C 1
ATOM 773 O O . TYR A 1 97 ? -12.086 -11.938 18.148 1.00 86.25 97 TYR A O 1
ATOM 781 N N . ASP A 1 98 ? -11.997 -13.291 16.344 1.00 87.19 98 ASP A N 1
ATOM 782 C CA . ASP A 1 98 ? -10.646 -13.801 16.582 1.00 87.19 98 ASP A CA 1
ATOM 783 C C . ASP A 1 98 ? -9.630 -12.664 16.679 1.00 87.19 98 ASP A C 1
ATOM 785 O O . ASP A 1 98 ? -8.799 -12.643 17.586 1.00 87.19 98 ASP A O 1
ATOM 789 N N . LEU A 1 99 ? -9.707 -1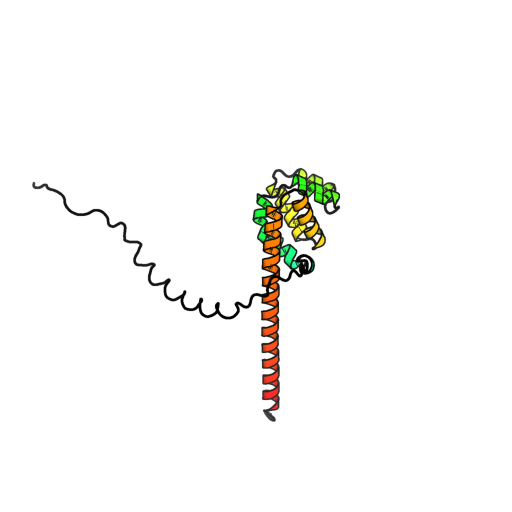1.683 15.770 1.00 85.38 99 LEU A N 1
ATOM 790 C CA . LEU A 1 99 ? -8.825 -10.520 15.791 1.00 85.38 99 LEU A CA 1
ATOM 791 C C . LEU A 1 99 ? -9.070 -9.653 17.027 1.00 85.38 99 LEU A C 1
ATOM 793 O O . LEU A 1 99 ? -8.112 -9.201 17.646 1.00 85.38 99 LEU A O 1
ATOM 797 N N . LYS A 1 100 ? -10.326 -9.440 17.421 1.00 85.94 100 LYS A N 1
ATOM 798 C CA . LYS A 1 100 ? -10.670 -8.597 18.573 1.00 85.94 100 LYS A CA 1
ATOM 799 C C . LYS A 1 100 ? -10.286 -9.233 19.913 1.00 85.94 100 LYS A C 1
ATOM 801 O O . LYS A 1 100 ? -10.034 -8.509 20.872 1.00 85.94 100 LYS A O 1
ATOM 806 N N . GLU A 1 101 ? -10.209 -10.562 19.979 1.00 87.69 101 GLU A N 1
ATOM 807 C CA . GLU A 1 101 ? -9.782 -11.305 21.173 1.00 87.69 101 GLU A CA 1
ATOM 808 C C . GLU A 1 101 ? -8.249 -11.318 21.361 1.00 87.69 101 GLU A C 1
ATOM 810 O O . GLU A 1 101 ? -7.742 -11.706 22.417 1.00 87.69 101 GLU A O 1
ATOM 815 N N . LEU A 1 102 ? -7.477 -10.857 20.370 1.00 82.88 102 LEU A N 1
ATOM 816 C CA . LEU A 1 102 ? -6.018 -10.804 20.474 1.00 82.88 102 LEU A CA 1
ATOM 817 C C . LEU A 1 102 ? -5.545 -9.824 21.550 1.00 82.88 102 LEU A C 1
ATOM 819 O O . LEU A 1 102 ? -6.047 -8.713 21.688 1.00 82.88 102 LEU A O 1
ATOM 823 N N . LEU A 1 103 ? -4.483 -10.234 22.248 1.00 73.44 103 LEU A N 1
ATOM 824 C CA . LEU A 1 103 ? -3.982 -9.597 23.468 1.00 73.44 103 LEU A CA 1
ATOM 825 C C . LEU A 1 103 ? -3.429 -8.173 23.299 1.00 73.44 103 LEU A C 1
ATOM 827 O O . LEU A 1 103 ? -3.341 -7.454 24.292 1.00 73.44 103 LEU A O 1
ATOM 831 N N . THR A 1 104 ? -2.979 -7.787 22.100 1.00 88.50 104 THR A N 1
ATOM 832 C CA . THR A 1 104 ? -2.393 -6.459 21.865 1.00 88.50 104 THR A CA 1
ATOM 833 C C . THR A 1 104 ? -2.748 -5.895 20.498 1.00 88.50 104 THR A C 1
ATOM 835 O O . THR A 1 104 ? -2.754 -6.615 19.495 1.00 88.50 104 THR A O 1
ATOM 838 N N . ASP A 1 105 ? -2.917 -4.574 20.455 1.00 89.88 105 ASP A N 1
ATOM 839 C CA . ASP A 1 105 ? -3.181 -3.818 19.231 1.00 89.88 105 ASP A CA 1
ATOM 840 C C . ASP A 1 105 ? -2.119 -4.079 18.160 1.00 89.88 105 ASP A C 1
ATOM 842 O O . ASP A 1 105 ? -2.432 -4.281 16.994 1.00 89.88 105 ASP A O 1
ATOM 846 N N . ALA A 1 106 ? -0.850 -4.197 18.558 1.00 88.31 106 ALA A N 1
ATOM 847 C CA . ALA A 1 106 ? 0.239 -4.495 17.634 1.00 88.31 106 ALA A CA 1
ATOM 848 C C . ALA A 1 106 ? 0.081 -5.862 16.937 1.00 88.31 106 ALA A C 1
ATOM 850 O O . ALA A 1 106 ? 0.432 -6.000 15.763 1.00 88.31 106 ALA A O 1
ATOM 851 N N . ILE A 1 107 ? -0.442 -6.882 17.631 1.00 88.12 107 ILE A N 1
ATOM 852 C CA . ILE A 1 107 ? -0.694 -8.201 17.030 1.00 88.12 107 ILE A CA 1
ATOM 853 C C . ILE A 1 107 ? -1.905 -8.121 16.093 1.00 88.12 107 ILE A C 1
ATOM 855 O O . ILE A 1 107 ? -1.832 -8.644 14.978 1.00 88.12 107 ILE A O 1
ATOM 859 N N . GLN A 1 108 ? -2.968 -7.422 16.503 1.00 90.06 108 GLN A N 1
ATOM 860 C CA . GLN A 1 108 ? -4.145 -7.168 15.664 1.00 90.06 108 GLN A CA 1
ATOM 861 C C . GLN A 1 108 ? -3.746 -6.461 14.365 1.00 90.06 108 GLN A C 1
ATOM 863 O O . GLN A 1 108 ? -4.023 -6.955 13.271 1.00 90.06 108 GLN A O 1
ATOM 868 N N . ASN A 1 109 ? -2.997 -5.365 14.491 1.00 91.19 109 ASN A N 1
ATOM 869 C CA . ASN A 1 109 ? -2.483 -4.574 13.382 1.00 91.19 109 ASN A CA 1
ATOM 870 C C . ASN A 1 109 ? -1.617 -5.423 12.454 1.00 91.19 109 ASN A C 1
ATOM 872 O O . ASN A 1 109 ? -1.793 -5.382 11.241 1.00 91.19 109 ASN A O 1
ATOM 876 N N . ARG A 1 110 ? -0.713 -6.241 13.004 1.00 90.50 110 ARG A N 1
ATOM 877 C CA . ARG A 1 110 ? 0.163 -7.101 12.202 1.00 90.50 110 ARG A CA 1
ATOM 878 C C . ARG A 1 110 ? -0.615 -8.097 11.351 1.00 90.50 110 ARG A C 1
ATOM 880 O O . ARG A 1 110 ? -0.286 -8.282 10.180 1.00 90.50 110 ARG A O 1
ATOM 887 N N . ILE A 1 111 ? -1.617 -8.753 11.931 1.00 89.38 111 ILE A N 1
ATOM 888 C CA . ILE A 1 111 ? -2.420 -9.739 11.204 1.00 89.38 111 ILE A CA 1
ATOM 889 C C . ILE A 1 111 ? -3.299 -9.035 10.170 1.00 89.38 111 ILE A C 1
ATOM 891 O O . ILE A 1 111 ? -3.358 -9.490 9.027 1.00 89.38 111 ILE A O 1
ATOM 895 N N . LEU A 1 112 ? -3.911 -7.902 10.523 1.00 89.75 112 LEU A N 1
ATOM 896 C CA . LEU A 1 112 ? -4.725 -7.118 9.598 1.00 89.75 112 LEU A CA 1
ATOM 897 C C . LEU A 1 112 ? -3.901 -6.624 8.400 1.00 89.75 112 LEU A C 1
ATOM 899 O O . LEU A 1 112 ? -4.262 -6.890 7.259 1.00 89.75 112 LEU A O 1
ATOM 903 N N . VAL A 1 113 ? -2.747 -5.998 8.647 1.00 91.25 113 VAL A N 1
ATOM 904 C CA . VAL A 1 113 ? -1.801 -5.553 7.608 1.00 91.25 113 VAL A CA 1
ATOM 905 C C . VAL A 1 113 ? -1.347 -6.734 6.749 1.00 91.25 113 VAL A C 1
ATOM 907 O O . VAL A 1 113 ? -1.289 -6.624 5.524 1.00 91.25 113 VAL A O 1
ATOM 910 N N . SER A 1 114 ? -1.089 -7.898 7.354 1.00 90.25 114 SER A N 1
ATOM 911 C CA . SER A 1 114 ? -0.754 -9.108 6.600 1.00 90.25 114 SER A CA 1
ATOM 912 C C . SER A 1 114 ? -1.892 -9.544 5.673 1.00 90.25 114 SER A C 1
ATOM 914 O O . SER A 1 114 ? -1.621 -9.855 4.516 1.00 90.25 114 SER A O 1
ATOM 916 N N . LYS A 1 115 ? -3.151 -9.538 6.132 1.00 88.38 115 LYS A N 1
ATOM 917 C CA . LYS A 1 115 ? -4.317 -9.871 5.295 1.00 88.38 115 LYS A CA 1
ATOM 918 C C . LYS A 1 115 ? -4.504 -8.858 4.160 1.00 88.38 115 LYS A C 1
ATOM 920 O O . LYS A 1 115 ? -4.670 -9.258 3.009 1.00 88.38 115 LYS A O 1
ATOM 925 N N . VAL A 1 116 ? -4.389 -7.562 4.452 1.00 90.44 116 VAL A N 1
ATOM 926 C CA . VAL A 1 116 ? -4.512 -6.486 3.452 1.00 90.44 116 VAL A CA 1
ATOM 927 C C . VAL A 1 116 ? -3.405 -6.584 2.397 1.00 90.44 116 VAL A C 1
ATOM 929 O O . VAL A 1 116 ? -3.691 -6.507 1.209 1.00 90.44 116 VAL A O 1
ATOM 932 N N . SER A 1 117 ? -2.152 -6.844 2.791 1.00 88.94 117 SER A N 1
ATOM 933 C CA . SER A 1 117 ? -1.029 -6.999 1.842 1.00 88.94 117 SER A CA 1
ATOM 934 C C . SER A 1 117 ? -1.118 -8.231 0.937 1.00 88.94 117 SER A C 1
ATOM 936 O O . SER A 1 117 ? -0.430 -8.300 -0.077 1.00 88.94 117 SER A O 1
ATOM 938 N N . GLN A 1 118 ? -1.922 -9.228 1.299 1.00 87.88 118 GLN A N 1
ATOM 939 C CA . GLN A 1 118 ? -2.152 -10.417 0.474 1.00 87.88 118 GLN A CA 1
ATOM 940 C C . GLN A 1 118 ? -3.399 -10.283 -0.403 1.00 87.88 118 GLN A C 1
ATOM 942 O O . GLN A 1 118 ? -3.636 -11.136 -1.256 1.00 87.88 118 GLN A O 1
ATOM 947 N N . SER A 1 119 ? -4.177 -9.225 -0.189 1.00 89.25 119 SER A N 1
ATOM 948 C CA . SER A 1 119 ? -5.410 -8.948 -0.910 1.00 89.25 119 SER A CA 1
ATOM 949 C C . SER A 1 119 ? -5.154 -8.079 -2.145 1.00 89.25 119 SER A C 1
ATOM 951 O O . SER A 1 119 ? -4.017 -7.727 -2.468 1.00 89.25 119 SER A O 1
ATOM 953 N N . ASP A 1 120 ? -6.222 -7.770 -2.867 1.00 89.81 120 ASP A N 1
ATOM 954 C CA . ASP A 1 120 ? -6.208 -6.917 -4.046 1.00 89.81 120 ASP A CA 1
ATOM 955 C C . ASP A 1 120 ? -6.243 -5.421 -3.682 1.00 89.81 120 ASP A C 1
ATOM 957 O O . ASP A 1 120 ? -6.474 -5.013 -2.537 1.00 89.81 120 ASP A O 1
ATOM 961 N N . LYS A 1 121 ? -6.046 -4.574 -4.696 1.00 90.25 121 LYS A N 1
ATOM 962 C CA . LYS A 1 121 ? -6.167 -3.117 -4.579 1.00 90.25 121 LYS A CA 1
ATOM 963 C C . LYS A 1 121 ? -7.481 -2.666 -3.934 1.00 90.25 121 LYS A C 1
ATOM 965 O O . LYS A 1 121 ? -7.479 -1.650 -3.245 1.00 90.25 121 LYS A O 1
ATOM 970 N N . THR A 1 122 ? -8.595 -3.375 -4.137 1.00 89.81 122 THR A N 1
ATOM 971 C CA . THR A 1 122 ? -9.894 -2.948 -3.587 1.00 89.81 122 THR A CA 1
ATOM 972 C C . THR A 1 122 ? -9.907 -2.999 -2.060 1.00 89.81 122 THR A C 1
ATOM 974 O O . THR A 1 122 ? -10.277 -2.011 -1.424 1.00 89.81 122 THR A O 1
ATOM 977 N N . VAL A 1 123 ? -9.389 -4.081 -1.469 1.00 90.81 123 VAL A N 1
ATOM 978 C CA . VAL A 1 123 ? -9.217 -4.213 -0.014 1.00 90.81 123 VAL A CA 1
ATOM 979 C C . VAL A 1 123 ? -8.260 -3.153 0.528 1.00 90.81 123 VAL A C 1
ATOM 981 O O . VAL A 1 123 ? -8.501 -2.581 1.589 1.00 90.81 123 VAL A O 1
ATOM 984 N N . TYR A 1 124 ? -7.185 -2.848 -0.201 1.00 91.94 124 TYR A N 1
ATOM 985 C CA . TYR A 1 124 ? -6.245 -1.792 0.182 1.00 91.94 124 TYR A CA 1
ATOM 986 C C . TYR A 1 124 ? -6.877 -0.387 0.169 1.00 91.94 124 TYR A C 1
ATOM 988 O O . TYR A 1 124 ? -6.624 0.423 1.061 1.00 91.94 124 TYR A O 1
ATOM 996 N N . LEU A 1 125 ? -7.715 -0.076 -0.819 1.00 90.94 125 LEU A N 1
ATOM 997 C CA . LEU A 1 125 ? -8.413 1.210 -0.865 1.00 90.94 125 LEU A CA 1
ATOM 998 C C . LEU A 1 125 ? -9.434 1.332 0.268 1.00 90.94 125 LEU A C 1
ATOM 1000 O O . LEU A 1 125 ? -9.498 2.379 0.916 1.00 90.94 125 LEU A O 1
ATOM 1004 N N . GLU A 1 126 ? -10.165 0.257 0.578 1.00 91.12 126 GLU A N 1
ATOM 1005 C CA . GLU A 1 126 ? -11.054 0.267 1.741 1.00 91.12 126 GLU A CA 1
ATOM 1006 C C . GLU A 1 126 ? -10.259 0.378 3.050 1.00 91.12 126 GLU A C 1
ATOM 1008 O O . GLU A 1 126 ? -10.696 1.069 3.968 1.00 91.12 126 GLU A O 1
ATOM 1013 N N . PHE A 1 127 ? -9.055 -0.204 3.126 1.00 91.94 127 PHE A N 1
ATOM 1014 C CA . PHE A 1 127 ? -8.146 -0.002 4.256 1.00 91.94 127 PHE A CA 1
ATOM 1015 C C . PHE A 1 127 ? -7.832 1.476 4.484 1.00 91.94 127 PHE A C 1
ATOM 1017 O O . PHE A 1 127 ? -8.034 1.992 5.585 1.00 91.94 127 PHE A O 1
ATOM 1024 N N . LYS A 1 128 ? -7.397 2.180 3.432 1.00 92.44 128 LYS A N 1
ATOM 1025 C CA . LYS A 1 128 ? -7.143 3.627 3.489 1.00 92.44 128 LYS A CA 1
ATOM 1026 C C . LYS A 1 128 ? -8.386 4.411 3.884 1.00 92.44 128 LYS A C 1
ATOM 1028 O O . LYS A 1 128 ? -8.294 5.332 4.694 1.00 92.44 128 LYS A O 1
ATOM 1033 N N . LYS A 1 129 ? -9.545 4.040 3.345 1.00 91.38 129 LYS A N 1
ATOM 1034 C CA . LYS A 1 129 ? -10.815 4.678 3.687 1.00 91.38 129 LYS A CA 1
ATOM 1035 C C . LYS A 1 129 ? -11.169 4.478 5.161 1.00 91.38 129 LYS A C 1
ATOM 1037 O O . LYS A 1 129 ? -11.470 5.456 5.831 1.00 91.38 129 LYS A O 1
ATOM 1042 N N . CYS A 1 130 ? -11.017 3.267 5.698 1.00 91.50 130 CYS A N 1
ATOM 1043 C CA . CYS A 1 130 ? -11.227 2.990 7.120 1.00 91.50 130 CYS A CA 1
ATOM 1044 C C . CYS A 1 130 ? -10.281 3.811 8.008 1.00 91.50 130 CYS A C 1
ATOM 1046 O O . CYS A 1 130 ? -10.708 4.337 9.035 1.00 91.50 130 CYS A O 1
ATOM 1048 N N . LEU A 1 131 ? -9.011 3.963 7.619 1.00 91.62 131 LEU A N 1
ATOM 1049 C CA . LEU A 1 131 ? -8.061 4.824 8.334 1.00 91.62 131 LEU A CA 1
ATOM 1050 C C . LEU A 1 131 ? -8.500 6.295 8.323 1.00 91.62 131 LEU A C 1
ATOM 1052 O O . LEU A 1 131 ? -8.465 6.950 9.366 1.00 91.62 131 LEU A O 1
ATOM 1056 N N . LYS A 1 132 ? -8.963 6.792 7.173 1.00 91.31 132 LYS A N 1
ATOM 1057 C CA . LYS A 1 132 ? -9.464 8.163 7.006 1.00 91.31 132 LYS A CA 1
ATOM 1058 C C . LYS A 1 132 ? -10.733 8.416 7.824 1.00 91.31 132 LYS A C 1
ATOM 1060 O O . LYS A 1 132 ? -10.807 9.395 8.562 1.00 91.31 132 LYS A O 1
ATOM 1065 N N . ASP A 1 133 ? -11.690 7.494 7.775 1.00 89.75 133 ASP A N 1
ATOM 1066 C CA . ASP A 1 133 ? -12.933 7.557 8.554 1.00 89.75 133 ASP A CA 1
ATOM 1067 C C . ASP A 1 133 ? -12.655 7.489 10.067 1.00 89.75 133 ASP A C 1
ATOM 1069 O O . ASP A 1 133 ? -13.358 8.101 10.871 1.00 89.75 133 ASP A O 1
ATOM 1073 N N . SER A 1 134 ? -11.570 6.811 10.454 1.00 88.56 134 SER A N 1
ATOM 1074 C CA . SER A 1 134 ? -11.078 6.735 11.834 1.00 88.56 134 SER A CA 1
ATOM 1075 C C . SER A 1 134 ? -10.254 7.953 12.276 1.00 88.56 134 SER A C 1
ATOM 1077 O O . SER A 1 134 ? -9.696 7.927 13.375 1.00 88.56 134 SER A O 1
ATOM 1079 N N . GLN A 1 135 ? -10.137 8.995 11.444 1.00 89.94 135 GLN A N 1
ATOM 1080 C CA . GLN A 1 135 ? -9.312 10.188 11.692 1.00 89.94 135 GLN A CA 1
ATOM 1081 C C . GLN A 1 135 ? -7.821 9.871 11.911 1.00 89.94 135 GLN A C 1
ATOM 1083 O O . GLN A 1 135 ? -7.116 10.583 12.626 1.00 89.94 135 GLN A O 1
ATOM 1088 N N . GLN A 1 136 ? -7.321 8.794 11.301 1.00 90.81 136 GLN A N 1
ATOM 1089 C CA . GLN A 1 136 ? -5.906 8.410 11.326 1.00 90.81 136 GLN A CA 1
ATOM 1090 C C . GLN A 1 136 ? -5.175 8.992 10.102 1.00 90.81 136 GLN A C 1
ATOM 1092 O O . GLN A 1 136 ? -4.455 8.290 9.392 1.00 90.81 136 GLN A O 1
ATOM 1097 N N . ASP A 1 137 ? -5.379 10.290 9.844 1.00 90.00 137 ASP A N 1
ATOM 1098 C CA . ASP A 1 137 ? -4.924 10.983 8.628 1.00 90.00 137 ASP A CA 1
ATOM 1099 C C . ASP A 1 137 ? -3.400 10.962 8.454 1.00 90.00 137 ASP A C 1
ATOM 1101 O O . ASP A 1 137 ? -2.905 10.948 7.329 1.00 90.00 137 ASP A O 1
ATOM 1105 N N . ASP A 1 138 ? -2.645 10.927 9.553 1.00 91.44 138 ASP A N 1
ATOM 1106 C CA . ASP A 1 138 ? -1.181 10.866 9.512 1.00 91.44 138 ASP A CA 1
ATOM 1107 C C . ASP A 1 138 ? -0.673 9.546 8.915 1.00 91.44 138 ASP A C 1
ATOM 1109 O O . ASP A 1 138 ? 0.330 9.538 8.200 1.00 91.44 138 ASP A O 1
ATOM 1113 N N . LEU A 1 139 ? -1.384 8.436 9.153 1.00 92.38 139 LEU A N 1
ATOM 1114 C CA . LEU A 1 139 ? -1.085 7.143 8.532 1.00 92.38 139 LEU A CA 1
ATOM 1115 C C . LEU A 1 139 ? -1.496 7.123 7.061 1.00 92.38 139 LEU A C 1
ATOM 1117 O O . LEU A 1 139 ? -0.774 6.576 6.231 1.00 92.38 139 LEU A O 1
ATOM 1121 N N . VAL A 1 140 ? -2.630 7.743 6.725 1.00 92.56 140 VAL A N 1
ATOM 1122 C CA . VAL A 1 140 ? -3.088 7.848 5.332 1.00 92.56 140 VAL A CA 1
ATOM 1123 C C . VAL A 1 140 ? -2.099 8.665 4.503 1.00 92.56 140 VAL A C 1
ATOM 1125 O O . VAL A 1 140 ? -1.706 8.225 3.427 1.00 92.56 140 VAL A O 1
ATOM 1128 N N . LYS A 1 141 ? -1.638 9.809 5.020 1.00 92.19 141 LYS A N 1
ATOM 1129 C CA . LYS A 1 141 ? -0.630 10.646 4.353 1.00 92.19 141 LYS A CA 1
ATOM 1130 C C . LYS A 1 141 ? 0.684 9.908 4.137 1.00 92.19 141 LYS A C 1
ATOM 1132 O O . LYS A 1 141 ? 1.263 10.028 3.062 1.00 92.19 141 LYS A O 1
ATOM 1137 N N . ASP A 1 142 ? 1.132 9.146 5.134 1.00 92.44 142 ASP A N 1
ATOM 1138 C CA . ASP A 1 142 ? 2.343 8.328 5.032 1.00 92.44 142 ASP A CA 1
ATOM 1139 C C . ASP A 1 142 ? 2.206 7.263 3.935 1.00 92.44 142 ASP A C 1
ATOM 1141 O O . ASP A 1 142 ? 3.076 7.137 3.077 1.00 92.44 142 ASP A O 1
ATOM 1145 N N . LEU A 1 143 ? 1.071 6.557 3.899 1.00 92.12 143 LEU A N 1
ATOM 1146 C CA . LEU A 1 143 ? 0.773 5.582 2.849 1.00 92.12 143 LEU A CA 1
ATOM 1147 C C . LEU A 1 143 ? 0.743 6.232 1.464 1.00 92.12 143 LEU A C 1
ATOM 1149 O O . LEU A 1 143 ? 1.369 5.721 0.542 1.00 92.12 143 LEU A O 1
ATOM 1153 N N . GLU A 1 144 ? 0.079 7.377 1.317 1.00 91.62 144 GLU A N 1
ATOM 1154 C CA . GLU A 1 144 ? 0.022 8.123 0.056 1.00 91.62 144 GLU A CA 1
ATOM 1155 C C . GLU A 1 144 ? 1.392 8.640 -0.395 1.00 91.62 144 GLU A C 1
ATOM 1157 O O . GLU A 1 144 ? 1.691 8.669 -1.588 1.00 91.62 144 GLU A O 1
ATOM 1162 N N . GLU A 1 145 ? 2.251 9.046 0.539 1.00 92.19 145 GLU A N 1
ATOM 1163 C CA . GLU A 1 145 ? 3.631 9.415 0.234 1.00 92.19 145 GLU A CA 1
ATOM 1164 C C . GLU A 1 145 ? 4.420 8.206 -0.277 1.00 92.19 145 GLU A C 1
ATOM 1166 O O . GLU A 1 145 ? 5.063 8.295 -1.325 1.00 92.19 145 GLU A O 1
ATOM 1171 N N . LYS A 1 146 ? 4.291 7.046 0.379 1.00 91.56 146 LYS A N 1
ATOM 1172 C CA . LYS A 1 146 ? 4.934 5.802 -0.073 1.00 91.56 146 LYS A CA 1
ATOM 1173 C C . LYS A 1 146 ? 4.395 5.294 -1.402 1.00 91.56 146 LYS A C 1
ATOM 1175 O O . LYS A 1 146 ? 5.175 4.782 -2.203 1.00 91.56 146 LYS A O 1
ATOM 1180 N N . GLU A 1 147 ? 3.105 5.463 -1.671 1.00 92.38 147 GLU A N 1
ATOM 1181 C CA . GLU A 1 147 ? 2.506 5.191 -2.979 1.00 92.38 147 GLU A CA 1
ATOM 1182 C C . GLU A 1 147 ? 3.145 6.052 -4.070 1.00 92.38 147 GLU A C 1
ATOM 1184 O O . GLU A 1 147 ? 3.577 5.518 -5.090 1.00 92.38 147 GLU A O 1
ATOM 1189 N N . ARG A 1 148 ? 3.251 7.370 -3.850 1.00 90.19 148 ARG A N 1
ATOM 1190 C CA . ARG A 1 148 ? 3.857 8.295 -4.820 1.00 90.19 148 ARG A CA 1
ATOM 1191 C C . ARG A 1 148 ? 5.325 7.968 -5.083 1.00 90.19 148 ARG A C 1
ATOM 1193 O O . ARG A 1 148 ? 5.712 7.888 -6.245 1.00 90.19 148 ARG A O 1
ATOM 1200 N N . GLU A 1 149 ? 6.113 7.722 -4.034 1.00 91.25 149 GLU A N 1
ATOM 1201 C CA . GLU A 1 149 ? 7.514 7.286 -4.160 1.00 91.25 149 GLU A CA 1
ATOM 1202 C C . GLU A 1 149 ? 7.633 6.014 -5.017 1.00 91.25 149 GLU A C 1
ATOM 1204 O O . GLU A 1 149 ? 8.475 5.933 -5.908 1.00 91.25 149 GLU A O 1
ATOM 1209 N N . LEU A 1 150 ? 6.768 5.023 -4.774 1.00 91.56 150 LEU A N 1
ATOM 1210 C CA . LEU A 1 150 ? 6.786 3.748 -5.493 1.00 91.56 150 LEU A CA 1
ATOM 1211 C C . LEU A 1 150 ? 6.338 3.860 -6.946 1.00 91.56 150 LEU A C 1
ATOM 1213 O O . LEU A 1 150 ? 6.862 3.138 -7.792 1.00 91.56 150 LEU A O 1
ATOM 1217 N N . ILE A 1 151 ? 5.363 4.721 -7.239 1.00 90.38 151 ILE A N 1
ATOM 1218 C CA . ILE A 1 151 ? 4.921 4.968 -8.615 1.00 90.38 151 ILE A CA 1
ATOM 1219 C C . ILE A 1 151 ? 6.091 5.523 -9.428 1.00 90.38 151 ILE A C 1
ATOM 1221 O O . ILE A 1 151 ? 6.380 4.982 -10.493 1.00 90.38 151 ILE A O 1
ATOM 1225 N N . VAL A 1 152 ? 6.795 6.528 -8.898 1.00 91.38 152 VAL A N 1
ATOM 1226 C CA . VAL A 1 152 ? 7.972 7.115 -9.556 1.00 91.38 152 VAL A CA 1
ATOM 1227 C C . VAL A 1 152 ? 9.068 6.066 -9.737 1.00 91.38 152 VAL A C 1
ATOM 1229 O O . VAL A 1 152 ? 9.546 5.872 -10.848 1.00 91.38 152 VAL A O 1
ATOM 1232 N N . GLU A 1 153 ? 9.402 5.314 -8.687 1.00 90.69 153 GLU A N 1
ATOM 1233 C CA . GLU A 1 153 ? 10.435 4.274 -8.746 1.00 90.69 153 GLU A CA 1
ATOM 1234 C C . GLU A 1 153 ? 10.118 3.197 -9.800 1.00 90.69 153 GLU A C 1
ATOM 1236 O O . GLU A 1 153 ? 10.990 2.782 -10.561 1.00 90.69 153 GLU A O 1
ATOM 1241 N N . ILE A 1 154 ? 8.865 2.740 -9.889 1.00 88.31 154 ILE A N 1
ATOM 1242 C CA . ILE A 1 154 ? 8.454 1.741 -10.887 1.00 88.31 154 ILE A CA 1
ATOM 1243 C C . ILE A 1 154 ? 8.478 2.323 -12.305 1.00 88.31 154 ILE A C 1
ATOM 1245 O O . ILE A 1 154 ? 8.857 1.613 -13.239 1.00 88.31 154 ILE A O 1
ATOM 1249 N N . GLU A 1 155 ? 8.068 3.580 -12.486 1.00 89.06 155 GLU A N 1
ATOM 1250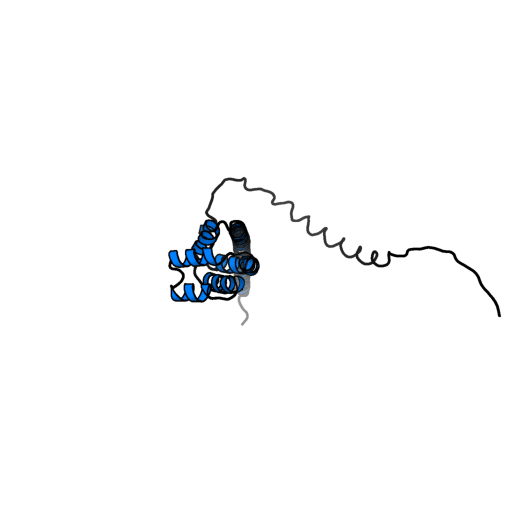 C CA . GLU A 1 155 ? 8.149 4.270 -13.778 1.00 89.06 155 GLU A CA 1
ATOM 1251 C C . GLU A 1 155 ? 9.618 4.417 -14.230 1.00 89.06 155 GLU A C 1
ATOM 1253 O O . GLU A 1 155 ? 9.930 4.089 -15.376 1.00 89.06 155 GLU A O 1
ATOM 1258 N N . GLU A 1 156 ? 10.534 4.776 -13.325 1.00 91.50 156 GLU A N 1
ATOM 1259 C CA . GLU A 1 156 ? 11.980 4.836 -13.588 1.00 91.50 156 GLU A CA 1
ATOM 1260 C C . GLU A 1 156 ? 12.562 3.466 -13.965 1.00 91.50 156 GLU A C 1
ATOM 1262 O O . GLU A 1 156 ? 13.264 3.343 -14.970 1.00 91.50 156 GLU A O 1
ATOM 1267 N N . TYR A 1 157 ? 12.236 2.403 -13.218 1.00 90.19 157 TYR A N 1
ATOM 1268 C CA . TYR A 1 157 ? 12.696 1.051 -13.557 1.00 90.19 157 TYR A CA 1
ATOM 1269 C C . TYR A 1 157 ? 12.200 0.591 -14.930 1.00 90.19 157 TYR A C 1
ATOM 1271 O O . TYR A 1 157 ? 12.962 -0.020 -15.678 1.00 90.19 157 TYR A O 1
ATOM 1279 N N . ARG A 1 158 ? 10.947 0.900 -15.289 1.00 88.19 158 ARG A N 1
ATOM 1280 C CA . ARG A 1 158 ? 10.401 0.579 -16.618 1.00 88.19 158 ARG A CA 1
ATOM 1281 C C . ARG A 1 158 ? 11.114 1.339 -17.730 1.00 88.19 158 ARG A C 1
ATOM 1283 O O . ARG A 1 158 ? 11.330 0.773 -18.799 1.00 88.19 158 ARG A O 1
ATOM 1290 N N . GLN A 1 159 ? 11.480 2.595 -17.487 1.00 91.44 159 GLN A N 1
ATOM 1291 C CA . GLN A 1 159 ? 12.245 3.391 -18.440 1.00 91.44 159 GLN A CA 1
ATOM 1292 C C . GLN A 1 159 ? 13.633 2.777 -18.677 1.00 91.44 159 GLN A C 1
ATOM 1294 O O . GLN A 1 159 ? 14.019 2.556 -19.824 1.00 91.44 159 GLN A O 1
ATOM 1299 N N . ILE A 1 160 ? 14.335 2.403 -17.603 1.00 92.50 160 ILE A N 1
ATOM 1300 C CA . ILE A 1 160 ? 15.643 1.734 -17.679 1.00 92.50 160 ILE A CA 1
ATOM 1301 C C . ILE A 1 160 ? 15.539 0.390 -18.416 1.00 92.50 160 ILE A C 1
ATOM 1303 O O . ILE A 1 160 ? 16.382 0.071 -19.254 1.00 92.50 160 ILE A O 1
ATOM 1307 N N . GLU A 1 161 ? 14.507 -0.407 -18.131 1.00 90.75 161 GLU A N 1
ATOM 1308 C CA . GLU A 1 161 ? 14.282 -1.695 -18.796 1.00 90.75 161 GLU A CA 1
ATOM 1309 C C . GLU A 1 161 ? 14.046 -1.521 -20.305 1.00 90.75 161 GLU A C 1
ATOM 1311 O O . GLU A 1 161 ? 14.617 -2.257 -21.112 1.00 90.75 161 GLU A O 1
ATOM 1316 N N . MET A 1 162 ? 13.274 -0.504 -20.697 1.00 91.94 162 MET A N 1
ATOM 1317 C CA . MET A 1 162 ? 13.035 -0.170 -22.101 1.00 91.94 162 MET A CA 1
ATOM 1318 C C . MET A 1 162 ? 14.321 0.258 -22.816 1.00 91.94 162 MET A C 1
ATOM 1320 O O . MET A 1 162 ? 14.591 -0.199 -23.926 1.00 91.94 162 MET A O 1
ATOM 1324 N N . GLU A 1 163 ? 15.139 1.099 -22.183 1.00 92.69 163 GLU A N 1
ATOM 1325 C CA . GLU A 1 163 ? 16.434 1.523 -22.723 1.00 92.69 163 GLU A CA 1
ATOM 1326 C C . GLU A 1 163 ? 17.390 0.340 -22.889 1.00 92.69 163 GLU A C 1
ATOM 1328 O O . GLU A 1 163 ? 18.005 0.181 -23.946 1.00 92.69 163 GLU A O 1
ATOM 1333 N N . HIS A 1 164 ? 17.459 -0.541 -21.890 1.00 92.50 164 HIS A N 1
ATOM 1334 C CA . HIS A 1 164 ? 18.248 -1.765 -21.969 1.00 92.50 164 HIS A CA 1
ATOM 1335 C C . HIS A 1 164 ? 17.770 -2.670 -23.113 1.00 92.50 164 HIS A C 1
ATOM 1337 O O . HIS A 1 164 ? 18.584 -3.220 -23.855 1.00 92.50 164 HIS A O 1
ATOM 1343 N N . GLN A 1 165 ? 16.456 -2.802 -23.306 1.00 90.56 165 GLN A N 1
ATOM 1344 C CA . GLN A 1 165 ? 15.904 -3.593 -24.401 1.00 90.56 165 GLN A CA 1
ATOM 1345 C C . GLN A 1 165 ? 16.217 -2.985 -25.777 1.00 90.56 165 GLN A C 1
ATOM 1347 O O . GLN A 1 165 ? 16.626 -3.713 -26.680 1.00 90.56 165 GLN A O 1
ATOM 1352 N N . CYS A 1 166 ? 16.131 -1.659 -25.921 1.00 91.75 166 CYS A N 1
ATOM 1353 C CA . CYS A 1 166 ? 16.543 -0.950 -27.135 1.00 91.75 166 CYS A CA 1
ATOM 1354 C C . CYS A 1 166 ? 18.028 -1.169 -27.462 1.00 91.75 166 CYS A C 1
ATOM 1356 O O . CYS A 1 166 ? 18.371 -1.410 -28.621 1.00 91.75 166 CYS A O 1
ATOM 1358 N N . LEU A 1 167 ? 18.905 -1.122 -26.453 1.00 92.25 167 LEU A N 1
ATOM 1359 C CA . LEU A 1 167 ? 20.335 -1.392 -26.625 1.00 92.25 167 LEU A CA 1
ATOM 1360 C C . LEU A 1 167 ? 20.582 -2.835 -27.082 1.00 92.25 167 LEU A C 1
ATOM 1362 O O . LEU A 1 167 ? 21.308 -3.051 -28.052 1.00 92.25 167 LEU A O 1
ATOM 1366 N N . MET A 1 168 ? 19.930 -3.812 -26.447 1.00 90.94 168 MET A N 1
ATOM 1367 C CA . MET A 1 168 ? 20.030 -5.225 -26.830 1.00 90.94 168 MET A CA 1
ATOM 1368 C C . MET A 1 168 ? 19.534 -5.476 -28.261 1.00 90.94 168 MET A C 1
ATOM 1370 O O . MET A 1 168 ? 20.167 -6.213 -29.021 1.00 90.94 168 MET A O 1
ATOM 1374 N N . ASP A 1 169 ? 18.426 -4.849 -28.661 1.00 91.81 169 ASP A N 1
ATOM 1375 C CA . ASP A 1 169 ? 17.897 -4.951 -30.022 1.00 91.81 169 ASP A CA 1
ATOM 1376 C C . ASP A 1 169 ? 18.840 -4.308 -31.048 1.00 91.81 169 ASP A C 1
ATOM 1378 O O . ASP A 1 169 ? 19.048 -4.855 -32.140 1.00 91.81 169 ASP A O 1
ATOM 1382 N N . GLU A 1 170 ? 19.461 -3.178 -30.701 1.00 91.75 170 GLU A N 1
ATOM 1383 C CA . GLU A 1 170 ? 20.454 -2.529 -31.548 1.00 91.75 170 GLU A CA 1
ATOM 1384 C C . GLU A 1 170 ? 21.725 -3.376 -31.697 1.00 91.75 170 GLU A C 1
ATOM 1386 O O . GLU A 1 170 ? 22.221 -3.533 -32.818 1.00 91.75 170 GLU A O 1
ATOM 1391 N N . GLU A 1 171 ? 22.224 -3.980 -30.618 1.00 90.69 171 GLU A N 1
ATOM 1392 C CA . GLU A 1 171 ? 23.349 -4.919 -30.661 1.00 90.69 171 GLU A CA 1
ATOM 1393 C C . GLU A 1 171 ? 23.025 -6.147 -31.518 1.00 90.69 171 GLU A C 1
ATOM 1395 O O . GLU A 1 171 ? 23.805 -6.513 -32.401 1.00 90.69 171 GLU A O 1
ATOM 1400 N N . MET A 1 172 ? 21.839 -6.739 -31.346 1.00 88.06 172 MET A N 1
ATOM 1401 C CA . MET A 1 172 ? 21.371 -7.873 -32.153 1.00 88.06 172 MET A CA 1
ATOM 1402 C C . MET A 1 172 ? 21.190 -7.514 -33.632 1.00 88.06 172 MET A C 1
ATOM 1404 O O . MET A 1 172 ? 21.352 -8.371 -34.510 1.00 88.06 172 MET A O 1
ATOM 1408 N N . ARG A 1 173 ? 20.840 -6.262 -33.941 1.00 89.81 173 ARG A N 1
ATOM 1409 C CA . ARG A 1 173 ? 20.792 -5.746 -35.314 1.00 89.81 173 ARG A CA 1
ATOM 1410 C C . ARG A 1 173 ? 22.201 -5.574 -35.886 1.00 89.81 173 ARG A C 1
ATOM 1412 O O . ARG A 1 173 ? 22.463 -6.101 -36.965 1.00 89.81 173 ARG A O 1
ATOM 1419 N N . ARG A 1 174 ? 23.120 -4.932 -35.155 1.00 88.06 174 ARG A N 1
ATOM 1420 C CA . ARG A 1 174 ? 24.528 -4.761 -35.568 1.00 88.06 174 ARG A CA 1
ATOM 1421 C C . ARG A 1 174 ? 25.225 -6.107 -35.782 1.00 88.06 174 ARG A C 1
ATOM 1423 O O . ARG A 1 174 ? 25.935 -6.276 -36.769 1.00 88.06 174 ARG A O 1
ATOM 1430 N N . ALA A 1 175 ? 24.979 -7.091 -34.917 1.00 84.69 175 ALA A N 1
ATOM 1431 C CA . ALA A 1 175 ? 25.503 -8.449 -35.064 1.00 84.69 175 ALA A CA 1
ATOM 1432 C C . ALA A 1 175 ? 24.986 -9.141 -36.339 1.00 84.69 175 ALA A C 1
ATOM 1434 O O . ALA A 1 175 ? 25.758 -9.793 -37.041 1.00 84.69 175 ALA A O 1
ATOM 1435 N N . ARG A 1 176 ? 23.701 -8.963 -36.684 1.00 84.31 176 ARG A N 1
ATOM 1436 C CA . ARG A 1 176 ? 23.128 -9.463 -37.947 1.00 84.31 176 ARG A CA 1
ATOM 1437 C C . ARG A 1 176 ? 23.723 -8.769 -39.171 1.00 84.31 176 ARG A C 1
ATOM 1439 O O . ARG A 1 176 ? 24.022 -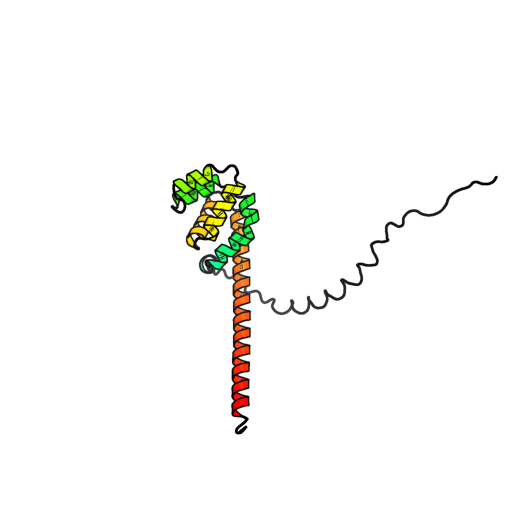9.439 -40.154 1.00 84.31 176 ARG A O 1
ATOM 1446 N N . GLU A 1 177 ? 23.920 -7.455 -39.119 1.00 85.19 177 GLU A N 1
ATOM 1447 C CA . GLU A 1 177 ? 24.560 -6.694 -40.199 1.00 85.19 177 GLU A CA 1
ATOM 1448 C C . GLU A 1 177 ? 26.016 -7.137 -40.416 1.00 85.19 177 GLU A C 1
ATOM 1450 O O . GLU A 1 177 ? 26.408 -7.403 -41.549 1.00 85.19 177 GLU A O 1
ATOM 1455 N N . LEU A 1 178 ? 26.789 -7.321 -39.341 1.00 79.88 178 LEU A N 1
ATOM 1456 C CA . LEU A 1 178 ? 28.158 -7.846 -39.405 1.00 79.88 178 LEU A CA 1
ATOM 1457 C C . LEU A 1 178 ? 28.214 -9.300 -39.897 1.00 79.88 178 LEU A C 1
ATOM 1459 O O . LEU A 1 178 ? 29.080 -9.637 -40.702 1.00 79.88 178 LEU A O 1
ATOM 1463 N N . GLY A 1 179 ? 27.275 -10.151 -39.470 1.00 75.00 179 GLY A N 1
ATOM 1464 C CA . GLY A 1 179 ? 27.146 -11.526 -39.963 1.00 75.00 179 GLY A CA 1
ATOM 1465 C C . GLY A 1 179 ? 26.795 -11.598 -41.454 1.00 75.00 179 GLY A C 1
ATOM 1466 O O . GLY A 1 179 ? 27.321 -12.444 -42.169 1.00 75.00 179 GLY A O 1
ATOM 1467 N N . ASN A 1 180 ? 25.976 -10.667 -41.950 1.00 62.28 180 ASN A N 1
ATOM 1468 C CA . ASN A 1 180 ? 25.649 -10.549 -43.375 1.00 62.28 180 ASN A CA 1
ATOM 1469 C C . ASN A 1 180 ? 26.795 -9.940 -44.211 1.00 62.28 180 ASN A C 1
ATOM 1471 O O . ASN A 1 180 ? 26.847 -10.155 -45.421 1.00 62.28 180 ASN A O 1
ATOM 1475 N N . LEU A 1 181 ? 27.714 -9.197 -43.583 1.00 56.91 181 LEU A N 1
ATOM 1476 C CA . LEU A 1 181 ? 28.911 -8.621 -44.212 1.00 56.91 181 LEU A CA 1
ATOM 1477 C C . LEU A 1 181 ? 30.097 -9.598 -44.298 1.00 56.91 181 LEU A C 1
ATOM 1479 O O . LEU A 1 181 ? 31.092 -9.276 -44.948 1.00 56.91 181 LEU A O 1
ATOM 1483 N N . LEU A 1 182 ? 29.989 -10.795 -43.713 1.00 55.12 182 LEU A N 1
ATOM 1484 C CA . LEU A 1 182 ? 30.936 -11.900 -43.891 1.00 55.12 182 LEU A CA 1
ATOM 1485 C C . LEU A 1 182 ? 30.329 -12.995 -44.796 1.00 55.12 182 LEU A C 1
ATOM 1487 O O . LEU A 1 182 ? 29.974 -14.071 -44.311 1.00 55.12 182 LEU A O 1
ATOM 1491 N N . PRO A 1 183 ? 30.199 -12.776 -46.122 1.00 47.75 183 PRO A N 1
ATOM 1492 C CA . PRO A 1 183 ? 29.844 -13.847 -47.037 1.00 47.75 183 PRO A CA 1
ATOM 1493 C C . PRO A 1 183 ? 31.046 -14.788 -47.171 1.00 47.75 183 PRO A C 1
ATOM 1495 O O . PRO A 1 183 ? 32.003 -14.504 -47.887 1.00 47.75 183 PRO A O 1
ATOM 1498 N N . GLY A 1 184 ? 30.986 -15.921 -46.476 1.00 55.00 184 GLY A N 1
ATOM 1499 C CA . GLY A 1 184 ? 31.956 -17.002 -46.617 1.00 55.00 184 GLY A CA 1
ATOM 1500 C C . GLY A 1 184 ? 32.948 -17.090 -45.465 1.00 55.00 184 GLY A C 1
ATOM 1501 O O . GLY A 1 184 ? 34.094 -16.668 -45.577 1.00 55.00 184 GLY A O 1
ATOM 1502 N N . TYR A 1 185 ? 32.531 -17.760 -44.397 1.00 39.19 185 TYR A N 1
ATOM 1503 C CA . TYR A 1 185 ? 33.416 -18.711 -43.737 1.00 39.19 185 TYR A CA 1
ATOM 1504 C C . TYR A 1 185 ? 32.835 -20.112 -44.002 1.00 39.19 185 TYR A C 1
ATOM 1506 O O . TYR A 1 185 ? 31.651 -20.306 -43.717 1.00 39.19 185 TYR A O 1
ATOM 1514 N N . PRO A 1 186 ? 33.589 -21.027 -44.646 1.00 50.38 186 PRO A N 1
ATOM 1515 C CA . PRO A 1 186 ? 33.176 -22.418 -44.838 1.00 50.38 186 PRO A CA 1
ATOM 1516 C C . PRO A 1 186 ? 33.054 -23.182 -43.516 1.00 50.38 186 PRO A C 1
ATOM 1518 O O . PRO A 1 186 ? 33.745 -22.802 -42.542 1.00 50.38 186 PRO A O 1
#

Secondary structure (DSSP, 8-state):
---------------TTSSSSTTTTTTSSTTTSTTSSS-------------HHHH--HHHHHHHHHHHHHHHHHH--HHHHHHHHHHTTSS-HHHHHHHHTSS-HHHHHHHHHHHHHHS-HHHHHHHHHHHHHTT-HHHHHHHHHHHHHHHHHHHHHHHHHHHHHHHHHHHHHHHHHHHHT-----